Protein AF-A0AAV6A218-F1 (afdb_monomer)

Mean predicted aligned error: 3.83 Å

Secondary structure (DSSP, 8-state):
--GGGHHHHHHHHH-S-EEEEETTEEEEHHHHHHHHHHHHHHHHHTT--TT-EEEEE-SS-HHHHHHHHHHHHTT-EEEE--TTS-HHHHHHHHHHTT-SEEEE-TTTGGGTGGGBTTBSS--EEEESS---STTEEEHHHHHHTS-S--PPPP--TTSEEEEEEE--SSSS-EEEEEEHHHHHHHHHHHHHHTT-

Solvent-accessible surface area (backbone atoms only — not comparable to full-atom values): 10468 Å² total; per-residue (Å²): 94,48,65,51,52,50,60,60,52,47,40,73,72,67,50,78,46,83,67,48,79,57,97,94,42,78,36,35,50,56,56,45,47,29,47,8,19,5,36,16,50,41,42,41,74,75,63,51,45,70,66,40,26,34,33,41,36,53,73,99,52,74,63,55,59,19,45,53,46,5,34,35,20,40,25,17,18,36,29,64,40,70,68,84,59,54,45,71,57,44,48,49,50,44,61,77,59,44,22,32,34,39,41,30,31,73,93,53,38,81,44,48,58,80,44,57,84,66,39,88,49,37,74,47,42,31,19,70,80,48,56,80,52,95,83,36,36,25,38,62,68,53,29,70,77,41,55,59,70,63,85,59,45,90,57,57,36,80,40,61,37,37,34,47,64,39,62,59,98,84,58,76,68,44,73,46,82,33,25,21,38,58,54,51,51,50,52,51,56,56,53,58,64,75,76,111

Sequence (196 aa):
MSLAHLGDQNIKRYGEYEALAFEGRRWTNVDQHRAACRTAHTLQRLGVEPGDRVVVMLPNCPEVMQSYGGILRVGGVIVPVIFLLGEAEVAHILADSEAKVVITSSDMVWKVEKQMGVLPSLRDVLLVDGGGQAGLRSFAEEIARESDRFESVPRADGDLAVILYTSGTTGTPKGVALSHANLESNARSAASLSEL

Structure (mmCIF, N/CA/C/O backbone):
data_AF-A0AAV6A218-F1
#
_entry.id   AF-A0AAV6A218-F1
#
loop_
_atom_site.group_PDB
_atom_site.id
_atom_site.type_symbol
_atom_site.label_atom_id
_atom_site.label_alt_id
_atom_site.label_comp_id
_atom_site.label_asym_id
_atom_site.label_entity_id
_atom_site.label_seq_id
_atom_site.pdbx_PDB_ins_code
_atom_site.Cartn_x
_atom_site.Cartn_y
_atom_site.Cartn_z
_atom_site.occupancy
_atom_site.B_iso_or_equiv
_atom_site.auth_seq_id
_atom_site.auth_comp_id
_atom_site.auth_asym_id
_atom_site.auth_atom_id
_atom_site.pdbx_PDB_model_num
ATOM 1 N N . MET A 1 1 ? 16.815 6.595 -2.320 1.00 77.44 1 MET A N 1
ATOM 2 C CA . MET A 1 1 ? 15.916 6.850 -3.465 1.00 77.44 1 MET A CA 1
ATOM 3 C C . MET A 1 1 ? 14.500 6.417 -3.085 1.00 77.44 1 MET A C 1
ATOM 5 O O . MET A 1 1 ? 14.366 5.454 -2.338 1.00 77.44 1 MET A O 1
ATOM 9 N N . SER A 1 2 ? 13.434 7.050 -3.602 1.00 90.88 2 SER A N 1
ATOM 10 C CA . SER A 1 2 ? 12.073 6.513 -3.407 1.00 90.88 2 SER A CA 1
ATOM 11 C C . SER A 1 2 ? 11.928 5.126 -4.043 1.00 90.88 2 SER A C 1
ATOM 13 O O . SER A 1 2 ? 12.260 4.917 -5.214 1.00 90.88 2 SER A O 1
ATOM 15 N N . LEU A 1 3 ? 11.376 4.184 -3.275 1.00 94.81 3 LEU A N 1
ATOM 16 C CA . LEU A 1 3 ? 11.121 2.807 -3.715 1.00 94.81 3 LEU A CA 1
ATOM 17 C C . LEU A 1 3 ? 10.103 2.729 -4.864 1.00 94.81 3 LEU A C 1
ATOM 19 O O . LEU A 1 3 ? 10.088 1.739 -5.593 1.00 94.81 3 LEU A O 1
ATOM 23 N N . ALA A 1 4 ? 9.282 3.767 -5.058 1.00 94.38 4 ALA A N 1
ATOM 24 C CA . ALA A 1 4 ? 8.261 3.812 -6.106 1.00 94.38 4 ALA A CA 1
ATOM 25 C C . ALA A 1 4 ? 8.840 3.624 -7.522 1.00 94.38 4 ALA A C 1
ATOM 27 O O . ALA A 1 4 ? 8.164 3.100 -8.404 1.00 94.38 4 ALA A O 1
ATOM 28 N N . HIS A 1 5 ? 10.105 3.999 -7.736 1.00 93.00 5 HIS A N 1
ATOM 29 C CA . HIS A 1 5 ? 10.769 3.903 -9.039 1.00 93.00 5 HIS A CA 1
ATOM 30 C C . HIS A 1 5 ? 11.353 2.518 -9.345 1.00 93.00 5 HIS A C 1
ATOM 32 O O . HIS A 1 5 ? 11.771 2.271 -10.478 1.00 93.00 5 HIS A O 1
ATOM 38 N N . LEU A 1 6 ? 11.400 1.604 -8.367 1.00 92.94 6 LEU A N 1
ATOM 39 C CA . LEU A 1 6 ? 12.037 0.297 -8.547 1.00 92.94 6 LEU A CA 1
ATOM 40 C C . LEU A 1 6 ? 11.345 -0.542 -9.626 1.00 92.94 6 LEU A C 1
ATOM 42 O O . LEU A 1 6 ? 12.026 -1.235 -10.377 1.00 92.94 6 LEU A O 1
ATOM 46 N N . GLY A 1 7 ? 10.019 -0.440 -9.756 1.00 93.06 7 GLY A N 1
ATOM 47 C CA . GLY A 1 7 ? 9.273 -1.128 -10.814 1.00 93.06 7 GLY A CA 1
ATOM 48 C C . GLY A 1 7 ? 9.656 -0.641 -12.216 1.00 93.06 7 GLY A C 1
ATOM 49 O O . GLY A 1 7 ? 9.900 -1.449 -13.109 1.00 93.06 7 GLY A O 1
ATOM 50 N N . ASP A 1 8 ? 9.775 0.676 -12.404 1.00 95.44 8 ASP A N 1
ATOM 51 C CA . ASP A 1 8 ? 10.180 1.271 -13.686 1.00 95.44 8 ASP A CA 1
ATOM 52 C C . ASP A 1 8 ? 11.622 0.900 -14.045 1.00 95.44 8 ASP A C 1
ATOM 54 O O . ASP A 1 8 ? 11.927 0.539 -15.184 1.00 95.44 8 ASP A O 1
ATOM 58 N N . GLN A 1 9 ? 12.517 0.941 -13.055 1.00 95.00 9 GLN A N 1
ATOM 59 C CA . GLN A 1 9 ? 13.911 0.535 -13.224 1.00 95.00 9 GLN A CA 1
ATOM 60 C C . GLN A 1 9 ? 14.042 -0.955 -13.537 1.00 95.00 9 GLN A C 1
ATOM 62 O O . GLN A 1 9 ? 14.866 -1.324 -14.373 1.00 95.00 9 GLN A O 1
ATOM 67 N N . ASN A 1 10 ? 13.233 -1.802 -12.897 1.00 95.38 10 ASN A N 1
ATOM 68 C CA . ASN A 1 10 ? 13.203 -3.237 -13.154 1.00 95.38 10 ASN A CA 1
ATOM 69 C C . ASN A 1 10 ? 12.830 -3.526 -14.615 1.00 95.38 10 ASN A C 1
ATOM 71 O O . ASN A 1 10 ? 13.601 -4.194 -15.301 1.00 95.38 10 ASN A O 1
ATOM 75 N N . ILE A 1 11 ? 11.730 -2.952 -15.116 1.00 97.44 11 ILE A N 1
ATOM 76 C CA . ILE A 1 11 ? 11.298 -3.133 -16.512 1.00 97.44 11 ILE A CA 1
ATOM 77 C C . ILE A 1 11 ? 12.349 -2.590 -17.481 1.00 97.44 11 ILE A C 1
ATOM 79 O O . ILE A 1 11 ? 12.707 -3.259 -18.447 1.00 97.44 11 ILE A O 1
ATOM 83 N N . LYS A 1 12 ? 12.895 -1.396 -17.218 1.00 97.38 12 LYS A N 1
ATOM 84 C CA . LYS A 1 12 ? 13.935 -0.805 -18.071 1.00 97.38 12 LYS A CA 1
ATOM 85 C C . LYS A 1 12 ? 15.194 -1.675 -18.142 1.00 97.38 12 LYS A C 1
ATOM 87 O O . LYS A 1 12 ? 15.840 -1.718 -19.184 1.00 97.38 12 LYS A O 1
ATOM 92 N N . ARG A 1 13 ? 15.569 -2.320 -17.034 1.00 96.75 13 ARG A N 1
ATOM 93 C CA . ARG A 1 13 ? 16.799 -3.113 -16.931 1.00 96.75 13 ARG A CA 1
ATOM 94 C C . ARG A 1 13 ? 16.646 -4.527 -17.484 1.00 96.75 13 ARG A C 1
ATOM 96 O O . ARG A 1 13 ? 17.572 -5.008 -18.126 1.00 96.75 13 ARG A O 1
ATOM 103 N N . TYR A 1 14 ? 15.527 -5.186 -17.205 1.00 96.69 14 TYR A N 1
ATOM 104 C CA . TYR A 1 14 ? 15.355 -6.618 -17.464 1.00 96.69 14 TYR A CA 1
ATOM 105 C C . TYR A 1 14 ? 14.323 -6.931 -18.551 1.00 96.69 14 TYR A C 1
ATOM 107 O O . TYR A 1 14 ? 14.203 -8.083 -18.953 1.00 96.69 14 TYR A O 1
ATOM 115 N N . GLY A 1 15 ? 13.605 -5.926 -19.054 1.00 98.12 15 GLY A N 1
ATOM 116 C CA . GLY A 1 15 ? 12.491 -6.140 -19.969 1.00 98.12 15 GLY A CA 1
ATOM 117 C C . GLY A 1 15 ? 11.313 -6.830 -19.282 1.00 98.12 15 GLY A C 1
ATOM 118 O O . GLY A 1 15 ? 11.182 -6.810 -18.056 1.00 98.12 15 GLY A O 1
ATOM 119 N N . GLU A 1 16 ? 10.435 -7.415 -20.091 1.00 98.19 16 GLU A N 1
ATOM 120 C CA . GLU A 1 16 ? 9.300 -8.197 -19.609 1.00 98.19 16 GLU A CA 1
ATOM 121 C C . GLU A 1 16 ? 9.716 -9.643 -19.312 1.00 98.19 16 GLU A C 1
ATOM 123 O O . GLU A 1 16 ? 10.336 -10.300 -20.147 1.00 98.19 16 GLU A O 1
ATOM 128 N N . TYR A 1 17 ? 9.362 -10.143 -18.129 1.00 98.00 17 TYR A N 1
ATOM 129 C CA . TYR A 1 17 ? 9.588 -11.528 -17.719 1.00 98.00 17 TYR A CA 1
ATOM 130 C C . TYR A 1 17 ? 8.502 -11.997 -16.745 1.00 98.00 17 TYR A C 1
ATOM 132 O O . TYR A 1 17 ? 7.870 -11.189 -16.063 1.00 98.00 17 TYR A O 1
ATOM 140 N N . GLU A 1 18 ? 8.290 -13.310 -16.654 1.00 97.88 18 GLU A N 1
ATOM 141 C CA . GLU A 1 18 ? 7.367 -13.903 -15.680 1.00 97.88 18 GLU A CA 1
ATOM 142 C C . GLU A 1 18 ? 7.898 -13.722 -14.251 1.00 97.88 18 GLU A C 1
ATOM 144 O O . GLU A 1 18 ? 8.9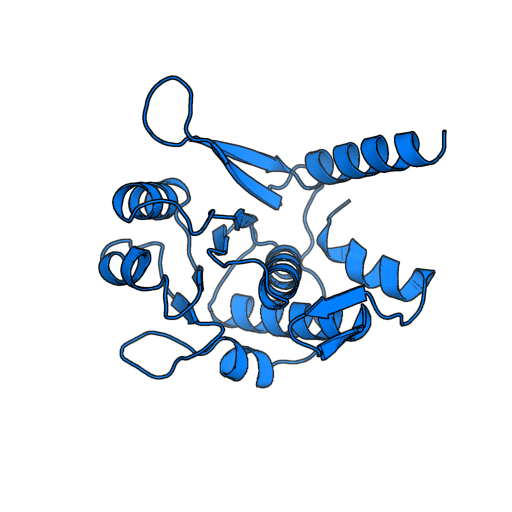62 -14.234 -13.906 1.00 97.88 18 GLU A O 1
ATOM 149 N N . ALA A 1 19 ? 7.158 -12.995 -13.414 1.00 95.25 19 ALA A N 1
ATOM 150 C CA . ALA A 1 19 ? 7.595 -12.596 -12.075 1.00 95.25 19 ALA A CA 1
ATOM 151 C C . ALA A 1 19 ? 6.826 -13.290 -10.942 1.00 95.25 19 ALA A C 1
ATOM 153 O O . ALA A 1 19 ? 7.340 -13.389 -9.829 1.00 95.25 19 ALA A O 1
ATOM 154 N N . LEU A 1 20 ? 5.600 -13.757 -11.201 1.00 96.62 20 LEU A N 1
ATOM 155 C CA . LEU A 1 20 ? 4.741 -14.372 -10.188 1.00 96.62 20 LEU A CA 1
ATOM 156 C C . LEU A 1 20 ? 3.884 -15.487 -10.798 1.00 96.62 20 LEU A C 1
ATOM 158 O O . LEU A 1 20 ? 3.281 -15.307 -11.855 1.00 96.62 20 LEU A O 1
ATOM 162 N N . ALA A 1 21 ? 3.781 -16.615 -10.095 1.00 96.88 21 ALA A N 1
ATOM 163 C CA . ALA A 1 21 ? 2.821 -17.676 -10.379 1.00 96.88 21 ALA A CA 1
ATOM 164 C C . ALA A 1 21 ? 1.863 -17.822 -9.191 1.00 96.88 21 ALA A C 1
ATOM 166 O O . ALA A 1 21 ? 2.306 -17.968 -8.053 1.00 96.88 21 ALA A O 1
ATOM 167 N N . PHE A 1 22 ? 0.560 -17.777 -9.455 1.00 96.75 22 PHE A N 1
ATOM 168 C CA . PHE A 1 22 ? -0.483 -17.876 -8.439 1.00 96.75 22 PHE A CA 1
ATOM 169 C C . PHE A 1 22 ? -1.707 -18.582 -9.024 1.00 96.75 22 PHE A C 1
ATOM 171 O O . PHE A 1 22 ? -2.168 -18.205 -10.098 1.00 96.75 22 PHE A O 1
ATOM 178 N N . GLU A 1 23 ? -2.191 -19.628 -8.347 1.00 95.12 23 GLU A N 1
ATOM 179 C CA . GLU A 1 23 ? -3.393 -20.393 -8.732 1.00 95.12 23 GLU A CA 1
ATOM 180 C C . GLU A 1 23 ? -3.458 -20.775 -10.225 1.00 95.12 23 GLU A C 1
ATOM 182 O O . GLU A 1 23 ? -4.463 -20.609 -10.908 1.00 95.12 23 GLU A O 1
ATOM 187 N N . GLY A 1 24 ? -2.342 -21.270 -10.770 1.00 95.38 24 GLY A N 1
ATOM 188 C CA . GLY A 1 24 ? -2.253 -21.696 -12.173 1.00 95.38 24 GLY A CA 1
ATOM 189 C C . GLY A 1 24 ? -2.132 -20.556 -13.192 1.00 95.38 24 GLY A C 1
ATOM 190 O O . GLY A 1 24 ? -1.892 -20.824 -14.369 1.00 95.38 24 GLY A O 1
ATOM 191 N N . ARG A 1 25 ? -2.214 -19.292 -12.761 1.00 96.50 25 ARG A N 1
ATOM 192 C CA . ARG A 1 25 ? -1.957 -18.113 -13.591 1.00 96.50 25 ARG A CA 1
ATOM 193 C C . ARG A 1 25 ? -0.534 -17.602 -13.387 1.00 96.50 25 ARG A C 1
ATOM 195 O O . ARG A 1 25 ? -0.020 -17.557 -12.269 1.00 96.50 25 ARG A O 1
ATOM 202 N N . ARG A 1 26 ? 0.094 -17.171 -14.480 1.00 97.25 26 ARG A N 1
ATOM 203 C CA . ARG A 1 26 ? 1.382 -16.471 -14.469 1.00 97.25 26 ARG A CA 1
ATOM 204 C C . ARG A 1 26 ? 1.176 -14.989 -14.748 1.00 97.25 26 ARG A C 1
ATOM 206 O O . ARG A 1 26 ? 0.281 -14.621 -15.506 1.00 97.25 26 ARG A O 1
ATOM 213 N N . TRP A 1 27 ? 1.995 -14.168 -14.109 1.00 97.81 27 TRP A N 1
ATOM 214 C CA . TRP A 1 27 ? 1.995 -12.717 -14.238 1.00 97.81 27 TRP A CA 1
ATOM 215 C C . TRP A 1 27 ? 3.397 -12.249 -14.586 1.00 97.81 27 TRP A C 1
ATOM 217 O O . TRP A 1 27 ? 4.373 -12.687 -13.961 1.00 97.81 27 TRP A O 1
ATOM 227 N N . THR A 1 28 ? 3.501 -11.328 -15.537 1.00 98.44 28 THR A N 1
ATOM 228 C CA . THR A 1 28 ? 4.777 -10.679 -15.825 1.00 98.44 28 THR A CA 1
ATOM 229 C C . THR A 1 28 ? 5.055 -9.549 -14.834 1.00 98.44 28 THR A C 1
ATOM 231 O O . THR A 1 28 ? 4.160 -9.045 -14.148 1.00 98.44 28 THR A O 1
ATOM 234 N N . ASN A 1 29 ? 6.315 -9.127 -14.736 1.00 97.94 29 ASN A N 1
ATOM 235 C CA . ASN A 1 29 ? 6.675 -7.899 -14.024 1.00 97.94 29 ASN A CA 1
ATOM 236 C C . ASN A 1 29 ? 5.941 -6.669 -14.599 1.00 97.94 29 ASN A C 1
ATOM 238 O O . ASN A 1 29 ? 5.575 -5.767 -13.843 1.00 97.94 29 ASN A O 1
ATOM 242 N N . VAL A 1 30 ? 5.677 -6.650 -15.911 1.00 98.38 30 VAL A N 1
ATOM 243 C CA . VAL A 1 30 ? 4.903 -5.598 -16.585 1.00 98.38 30 VAL A CA 1
ATOM 244 C C . VAL A 1 30 ? 3.429 -5.648 -16.181 1.00 98.38 30 VAL A C 1
ATOM 246 O O . VAL A 1 30 ? 2.854 -4.596 -15.907 1.00 98.38 30 VAL A O 1
ATOM 249 N N . ASP A 1 31 ? 2.821 -6.832 -16.069 1.00 98.00 31 ASP A N 1
ATOM 250 C CA . ASP A 1 31 ? 1.436 -6.960 -15.592 1.00 98.00 31 ASP A CA 1
ATOM 251 C C . ASP A 1 31 ? 1.275 -6.403 -14.171 1.00 98.00 31 ASP A C 1
ATOM 253 O O . ASP A 1 31 ? 0.368 -5.612 -13.902 1.00 98.00 31 ASP A O 1
ATOM 257 N N . GLN A 1 32 ? 2.191 -6.774 -13.270 1.00 97.94 32 GLN A N 1
ATOM 258 C CA . GLN A 1 32 ? 2.203 -6.295 -11.884 1.00 97.94 32 GLN A CA 1
ATOM 259 C C . GLN A 1 32 ? 2.412 -4.779 -11.809 1.00 97.94 32 GLN A C 1
ATOM 261 O O . GLN A 1 32 ? 1.743 -4.092 -11.037 1.00 97.94 32 GLN A O 1
ATOM 266 N N . HIS A 1 33 ? 3.303 -4.237 -12.643 1.00 98.25 33 HIS A N 1
ATOM 267 C CA . HIS A 1 33 ? 3.554 -2.799 -12.727 1.00 98.25 33 HIS A CA 1
ATOM 268 C C . HIS A 1 33 ? 2.331 -2.022 -13.221 1.00 98.25 33 HIS A C 1
ATOM 270 O O . HIS A 1 33 ? 1.950 -1.032 -12.596 1.00 98.25 33 HIS A O 1
ATOM 276 N N . ARG A 1 34 ? 1.679 -2.489 -14.291 1.00 98.44 34 ARG A N 1
ATOM 277 C CA . ARG A 1 34 ? 0.457 -1.873 -14.827 1.00 98.44 34 ARG A CA 1
ATOM 278 C C . ARG A 1 34 ? -0.661 -1.872 -13.794 1.00 98.44 34 ARG A C 1
ATOM 280 O O . ARG A 1 34 ? -1.318 -0.849 -13.612 1.00 98.44 34 ARG A O 1
ATOM 287 N N . ALA A 1 35 ? -0.860 -2.993 -13.102 1.00 98.31 35 ALA A N 1
ATOM 288 C CA . ALA A 1 35 ? -1.831 -3.082 -12.019 1.00 98.31 35 ALA A CA 1
ATOM 289 C C . ALA A 1 35 ? -1.487 -2.109 -10.880 1.00 98.31 35 ALA A C 1
ATOM 291 O O . ALA A 1 35 ? -2.353 -1.355 -10.455 1.00 98.31 35 ALA A O 1
ATOM 292 N N . ALA A 1 36 ? -0.219 -2.021 -10.465 1.00 98.56 36 ALA A N 1
ATOM 293 C CA . ALA A 1 36 ? 0.220 -1.048 -9.465 1.00 98.56 36 ALA A CA 1
ATOM 294 C C . ALA A 1 36 ? -0.034 0.414 -9.887 1.00 98.56 36 ALA A C 1
ATOM 296 O O . ALA A 1 36 ? -0.441 1.225 -9.060 1.00 98.56 36 ALA A O 1
ATOM 297 N N . CYS A 1 37 ? 0.159 0.767 -11.162 1.00 98.69 37 CYS A N 1
ATOM 298 C CA . CYS A 1 37 ? -0.174 2.101 -11.674 1.00 98.69 37 CYS A CA 1
ATOM 299 C C . CYS A 1 37 ? -1.679 2.397 -11.597 1.00 98.69 37 CYS A C 1
ATOM 301 O O . CYS A 1 37 ? -2.067 3.486 -11.174 1.00 98.69 37 CYS A O 1
ATOM 303 N N . ARG A 1 38 ? -2.529 1.421 -11.941 1.00 98.81 38 ARG A N 1
ATOM 304 C CA . ARG A 1 38 ? -3.989 1.550 -11.802 1.00 98.81 38 ARG A CA 1
ATOM 305 C C . ARG A 1 38 ? -4.407 1.690 -10.338 1.00 98.81 38 ARG A C 1
ATOM 307 O O . ARG A 1 38 ? -5.252 2.523 -10.010 1.00 98.81 38 ARG A O 1
ATOM 314 N N . THR A 1 39 ? -3.769 0.932 -9.449 1.00 98.81 39 THR A N 1
ATOM 315 C CA . THR A 1 39 ? -3.969 1.051 -8.003 1.00 98.81 39 THR A CA 1
ATOM 316 C C . THR A 1 39 ? -3.573 2.435 -7.492 1.00 98.81 39 THR A C 1
ATOM 318 O O . THR A 1 39 ? -4.307 3.012 -6.699 1.00 98.81 39 THR A O 1
ATOM 321 N N . ALA A 1 40 ? -2.464 3.011 -7.968 1.00 98.75 40 ALA A N 1
ATOM 322 C CA . ALA A 1 40 ? -2.037 4.357 -7.575 1.00 98.75 40 ALA A CA 1
ATOM 323 C C . ALA A 1 40 ? -3.077 5.432 -7.942 1.00 98.75 40 ALA A C 1
ATOM 325 O O . ALA A 1 40 ? -3.447 6.232 -7.084 1.00 98.75 40 ALA A O 1
ATOM 326 N N . HIS A 1 41 ? -3.602 5.408 -9.174 1.00 98.69 41 HIS A N 1
ATOM 327 C CA . HIS A 1 41 ? -4.701 6.294 -9.598 1.00 98.69 41 HIS A CA 1
ATOM 328 C C . HIS A 1 41 ? -5.953 6.102 -8.743 1.00 98.69 41 HIS A C 1
ATOM 330 O O . HIS A 1 41 ? -6.547 7.077 -8.290 1.00 98.69 41 HIS A O 1
ATOM 336 N N . THR A 1 42 ? -6.317 4.847 -8.465 1.00 98.69 42 THR A N 1
ATOM 337 C CA . THR A 1 42 ? -7.470 4.525 -7.613 1.00 98.69 42 THR A CA 1
ATOM 338 C C . THR A 1 42 ? -7.303 5.143 -6.228 1.00 98.69 42 THR A C 1
ATOM 340 O O . THR A 1 42 ? -8.184 5.863 -5.766 1.00 98.69 42 THR A O 1
ATOM 343 N N . LEU A 1 43 ? -6.158 4.923 -5.576 1.00 98.75 43 LEU A N 1
ATOM 344 C CA . LEU A 1 43 ? -5.872 5.480 -4.253 1.00 98.75 43 LEU A CA 1
ATOM 345 C C . LEU A 1 43 ? -5.868 7.014 -4.277 1.00 98.75 43 LEU A C 1
ATOM 347 O O . LEU A 1 43 ? -6.465 7.632 -3.397 1.00 98.75 43 LEU A O 1
ATOM 351 N N . GLN A 1 44 ? -5.274 7.631 -5.302 1.00 98.56 44 GLN A N 1
ATOM 352 C CA . GLN A 1 44 ? -5.290 9.085 -5.473 1.00 98.56 44 GLN A CA 1
ATOM 353 C C . GLN A 1 44 ? -6.721 9.628 -5.606 1.00 98.56 44 GLN A C 1
ATOM 355 O O . GLN A 1 44 ? -7.066 10.619 -4.966 1.00 98.56 44 GLN A O 1
ATOM 360 N N . ARG A 1 45 ? -7.586 8.966 -6.384 1.00 98.00 45 ARG A N 1
ATOM 361 C CA . ARG A 1 45 ? -9.001 9.341 -6.532 1.00 98.00 45 ARG A CA 1
ATOM 362 C C . ARG A 1 45 ? -9.801 9.158 -5.242 1.00 98.00 45 ARG A C 1
ATOM 364 O O . ARG A 1 45 ? -10.683 9.965 -4.964 1.00 98.00 45 ARG A O 1
ATOM 371 N N . LEU A 1 46 ? -9.487 8.136 -4.446 1.00 97.50 46 LEU A N 1
ATOM 372 C CA . LEU A 1 46 ? -10.028 7.963 -3.088 1.00 97.50 46 LEU A CA 1
ATOM 373 C C . LEU A 1 46 ? -9.441 8.981 -2.087 1.00 97.50 46 LEU A C 1
ATOM 375 O O . LEU A 1 46 ? -9.788 9.000 -0.907 1.00 97.50 46 LEU A O 1
ATOM 379 N N . GLY A 1 47 ? -8.577 9.877 -2.566 1.00 98.00 47 GLY A N 1
ATOM 380 C CA . GLY A 1 47 ? -8.048 11.001 -1.819 1.00 98.00 47 GLY A CA 1
ATOM 381 C C . GLY A 1 47 ? -6.858 10.645 -0.945 1.00 98.00 47 GLY A C 1
ATOM 382 O O . GLY A 1 47 ? -6.594 11.398 -0.017 1.00 98.00 47 GLY A O 1
ATOM 383 N N . VAL A 1 48 ? -6.171 9.522 -1.182 1.00 98.62 48 VAL A N 1
ATOM 384 C CA . VAL A 1 48 ? -4.892 9.214 -0.525 1.00 98.62 48 VAL A CA 1
ATOM 385 C C . VAL A 1 48 ? -3.853 10.245 -0.958 1.00 98.62 48 VAL A C 1
ATOM 387 O O . VAL A 1 48 ? -3.594 10.420 -2.149 1.00 98.62 48 VAL A O 1
ATOM 390 N N . GLU A 1 49 ? -3.261 10.914 0.022 1.00 98.00 49 GLU A N 1
ATOM 391 C CA . GLU A 1 49 ? -2.222 11.922 -0.157 1.00 98.00 49 GLU A CA 1
ATOM 392 C C . GLU A 1 49 ? -0.861 11.382 0.313 1.00 98.00 49 GLU A C 1
ATOM 394 O O . GLU A 1 49 ? -0.795 10.399 1.064 1.00 98.00 49 GLU A O 1
ATOM 399 N N . PRO A 1 50 ? 0.260 11.999 -0.103 1.00 98.38 50 PRO A N 1
ATOM 400 C CA . PRO A 1 50 ? 1.576 11.575 0.345 1.00 98.38 50 PRO A CA 1
ATOM 401 C C . PRO A 1 50 ? 1.689 11.550 1.874 1.00 98.38 50 PRO A C 1
ATOM 403 O O . PRO A 1 50 ? 1.557 12.571 2.540 1.00 98.38 50 PRO A O 1
ATOM 406 N N . GLY A 1 51 ? 2.005 10.379 2.429 1.00 97.88 51 GLY A N 1
ATOM 407 C CA . GLY A 1 51 ? 2.168 10.163 3.868 1.00 97.88 51 GLY A CA 1
ATOM 408 C C . GLY A 1 51 ? 0.953 9.529 4.537 1.00 97.88 51 GLY A C 1
ATOM 409 O O . GLY A 1 51 ? 1.079 9.058 5.669 1.00 97.88 51 GLY A O 1
ATOM 410 N N . ASP A 1 52 ? -0.185 9.446 3.849 1.00 98.69 52 ASP A N 1
ATOM 411 C CA . ASP A 1 52 ? -1.346 8.700 4.327 1.00 98.69 52 ASP A CA 1
ATOM 412 C C . ASP A 1 52 ? -1.056 7.201 4.385 1.00 98.69 52 ASP A C 1
ATOM 414 O O . ASP A 1 52 ? -0.320 6.652 3.561 1.00 98.69 52 ASP A O 1
ATOM 418 N N . ARG A 1 53 ? -1.651 6.526 5.370 1.00 98.75 53 ARG A N 1
ATOM 419 C CA . ARG A 1 53 ? -1.458 5.094 5.593 1.00 98.75 53 ARG A CA 1
ATOM 420 C C . ARG A 1 53 ? -2.534 4.300 4.874 1.00 98.75 53 ARG A C 1
ATOM 422 O O . ARG A 1 53 ? -3.725 4.582 5.013 1.00 98.75 53 ARG A O 1
ATOM 429 N N . VAL A 1 54 ? -2.106 3.275 4.149 1.00 98.88 54 VAL A N 1
ATOM 430 C CA . VAL A 1 54 ? -2.994 2.295 3.527 1.00 98.88 54 VAL A CA 1
ATOM 431 C C . VAL A 1 54 ? -2.675 0.932 4.114 1.00 98.88 54 VAL A C 1
ATOM 433 O O . VAL A 1 54 ? -1.553 0.433 3.990 1.00 98.88 54 VAL A O 1
ATOM 436 N N . VAL A 1 55 ? -3.668 0.337 4.770 1.00 98.75 55 VAL A N 1
ATOM 437 C CA . VAL A 1 55 ? -3.544 -1.008 5.324 1.00 98.75 55 VAL A CA 1
ATOM 438 C C . VAL A 1 55 ? -3.768 -2.031 4.225 1.00 98.75 55 VAL A C 1
ATOM 440 O O . VAL A 1 55 ? -4.731 -1.941 3.468 1.00 98.75 55 VAL A O 1
ATOM 443 N N . VAL A 1 56 ? -2.897 -3.033 4.168 1.00 98.75 56 VAL A N 1
ATOM 444 C CA . VAL A 1 56 ? -3.071 -4.209 3.312 1.00 98.75 56 VAL A CA 1
ATOM 445 C C . VAL A 1 56 ? -3.145 -5.424 4.223 1.00 98.75 56 VAL A C 1
ATOM 447 O O . VAL A 1 56 ? -2.155 -5.790 4.857 1.00 98.75 56 VAL A O 1
ATOM 450 N N . MET A 1 57 ? -4.330 -6.025 4.311 1.00 97.81 57 MET A N 1
ATOM 451 C CA . MET A 1 57 ? -4.603 -7.200 5.136 1.00 97.81 57 MET A CA 1
ATOM 452 C C . MET A 1 57 ? -5.132 -8.320 4.246 1.00 97.81 57 MET A C 1
ATOM 454 O O . MET A 1 57 ? -6.340 -8.476 4.063 1.00 97.81 57 MET A O 1
ATOM 458 N N . LEU A 1 58 ? -4.204 -9.077 3.669 1.00 96.81 58 LEU A N 1
ATOM 459 C CA . LEU A 1 58 ? -4.474 -10.115 2.681 1.00 96.81 58 LEU A CA 1
ATOM 460 C C . LEU A 1 58 ? -3.613 -11.357 2.955 1.00 96.81 58 LEU A C 1
ATOM 462 O O . LEU A 1 58 ? -2.508 -11.227 3.495 1.00 96.81 58 LEU A O 1
ATOM 466 N N . PRO A 1 59 ? -4.075 -12.559 2.569 1.00 93.19 59 PRO A N 1
ATOM 467 C CA . PRO A 1 59 ? -3.177 -13.687 2.352 1.00 93.19 59 PRO A CA 1
ATOM 468 C C . PRO A 1 59 ? -2.237 -13.413 1.164 1.00 93.19 59 PRO A C 1
ATOM 470 O O . PRO A 1 59 ? -2.366 -12.416 0.456 1.00 93.19 59 PRO A O 1
ATOM 473 N N . ASN A 1 60 ? -1.277 -14.310 0.929 1.00 93.81 60 ASN A N 1
ATOM 474 C CA . ASN A 1 60 ? -0.382 -14.192 -0.222 1.00 93.81 60 ASN A CA 1
ATOM 475 C C . ASN A 1 60 ? -1.177 -14.336 -1.527 1.00 93.81 60 ASN A C 1
ATOM 477 O O . ASN A 1 60 ? -1.568 -15.443 -1.883 1.00 93.81 60 ASN A O 1
ATOM 481 N N . CYS A 1 61 ? -1.367 -13.229 -2.240 1.00 95.81 61 CYS A N 1
ATOM 482 C CA . CYS A 1 61 ? -2.003 -13.164 -3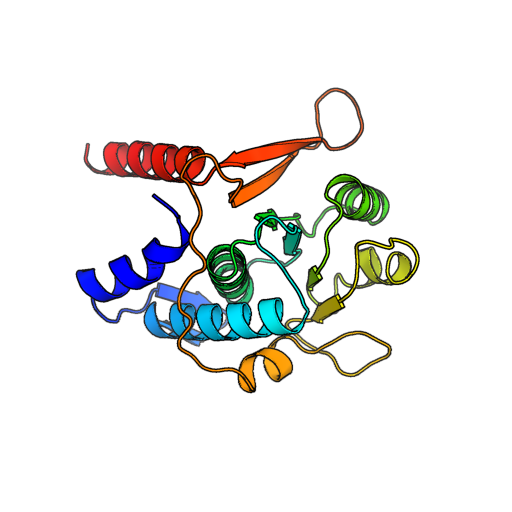.552 1.00 95.81 61 CYS A CA 1
ATOM 483 C C . CYS A 1 61 ? -1.347 -12.059 -4.412 1.00 95.81 61 CYS A C 1
ATOM 485 O O . CYS A 1 61 ? -0.587 -11.236 -3.882 1.00 95.81 61 CYS A O 1
ATOM 487 N N . PRO A 1 62 ? -1.592 -12.019 -5.736 1.00 97.56 62 PRO A N 1
ATOM 488 C CA . PRO A 1 62 ? -1.017 -11.009 -6.628 1.00 97.56 62 PRO A CA 1
ATOM 489 C C . PRO A 1 62 ? -1.303 -9.569 -6.187 1.00 97.56 62 PRO A C 1
ATOM 491 O O . PRO A 1 62 ? -0.421 -8.711 -6.254 1.00 97.56 62 PRO A O 1
ATOM 494 N N . GLU A 1 63 ? -2.507 -9.313 -5.682 1.00 97.88 63 GLU A N 1
ATOM 495 C CA . GLU A 1 63 ? -3.000 -7.995 -5.289 1.00 97.88 63 GLU A CA 1
ATOM 496 C C . GLU A 1 63 ? -2.178 -7.376 -4.153 1.00 97.88 63 GLU A C 1
ATOM 498 O O . GLU A 1 63 ? -2.132 -6.152 -4.047 1.00 97.88 63 GLU A O 1
ATOM 503 N N . VAL A 1 64 ? -1.454 -8.170 -3.352 1.00 97.81 64 VAL A N 1
ATOM 504 C CA . VAL A 1 64 ? -0.516 -7.653 -2.338 1.00 97.81 64 VAL A CA 1
ATOM 505 C C . VAL A 1 64 ? 0.561 -6.786 -2.991 1.00 97.81 64 VAL A C 1
ATOM 507 O O . VAL A 1 64 ? 0.771 -5.638 -2.595 1.00 97.81 64 VAL A O 1
ATOM 510 N N . MET A 1 65 ? 1.220 -7.301 -4.033 1.00 97.12 65 MET A N 1
ATOM 511 C CA . MET A 1 65 ? 2.302 -6.576 -4.708 1.00 97.12 65 MET A CA 1
ATOM 512 C C . MET A 1 65 ? 1.771 -5.407 -5.540 1.00 97.12 65 MET A C 1
ATOM 514 O O . MET A 1 65 ? 2.400 -4.347 -5.585 1.00 97.12 65 MET A O 1
ATOM 518 N N . GLN A 1 66 ? 0.589 -5.565 -6.138 1.00 98.25 66 GLN A N 1
ATOM 519 C CA . GLN A 1 66 ? -0.101 -4.490 -6.858 1.00 98.25 66 GLN A CA 1
ATOM 520 C C . GLN A 1 66 ? -0.477 -3.345 -5.909 1.00 98.25 66 GLN A C 1
ATOM 522 O O . GLN A 1 66 ? -0.303 -2.173 -6.247 1.00 98.25 66 GLN A O 1
ATOM 527 N N . SER A 1 67 ? -0.935 -3.683 -4.702 1.00 98.69 67 SER A N 1
ATOM 528 C CA . SER A 1 67 ? -1.261 -2.733 -3.639 1.00 98.69 67 SER A CA 1
ATOM 529 C C . SER A 1 67 ? -0.026 -1.981 -3.173 1.00 98.69 67 SER A C 1
ATOM 531 O O . SER A 1 67 ? -0.013 -0.755 -3.218 1.00 98.69 67 SER A O 1
ATOM 533 N N . TYR A 1 68 ? 1.048 -2.682 -2.802 1.00 98.56 68 TYR A N 1
ATOM 534 C CA . TYR A 1 68 ? 2.287 -2.039 -2.351 1.00 98.56 68 TYR A CA 1
ATOM 535 C C . TYR A 1 68 ? 2.878 -1.110 -3.408 1.00 98.56 68 TYR A C 1
ATOM 537 O O . TYR A 1 68 ? 3.239 0.025 -3.095 1.00 98.56 68 TYR A O 1
ATOM 545 N N . GLY A 1 69 ? 2.928 -1.559 -4.665 1.00 98.25 69 GLY A N 1
ATOM 546 C CA . GLY A 1 69 ? 3.381 -0.721 -5.769 1.00 98.25 69 GLY A CA 1
ATOM 547 C C . GLY A 1 69 ? 2.524 0.538 -5.918 1.00 98.25 69 GLY A C 1
ATOM 548 O O . GLY A 1 69 ? 3.070 1.633 -6.020 1.00 98.25 69 GLY A O 1
ATOM 549 N N . GLY A 1 70 ? 1.196 0.404 -5.874 1.00 98.69 70 GLY A N 1
ATOM 550 C CA . GLY A 1 70 ? 0.280 1.541 -5.974 1.00 98.69 70 GLY A CA 1
ATOM 551 C C . GLY A 1 70 ? 0.404 2.534 -4.817 1.00 98.69 70 GLY A C 1
ATOM 552 O O . GLY A 1 70 ? 0.475 3.741 -5.048 1.00 98.69 70 GLY A O 1
ATOM 553 N N . ILE A 1 71 ? 0.503 2.028 -3.585 1.00 98.88 71 ILE A N 1
ATOM 554 C CA . ILE A 1 71 ? 0.649 2.838 -2.368 1.00 98.88 71 ILE A CA 1
ATOM 555 C C . ILE A 1 71 ? 1.937 3.662 -2.429 1.00 98.88 71 ILE A C 1
ATOM 557 O O . ILE A 1 71 ? 1.895 4.877 -2.257 1.00 98.88 71 ILE A O 1
ATOM 561 N N . LEU A 1 72 ? 3.077 3.041 -2.748 1.00 98.56 72 LEU A N 1
ATOM 562 C CA . LEU A 1 72 ? 4.349 3.766 -2.838 1.00 98.56 72 LEU A CA 1
ATOM 563 C C . LEU A 1 72 ? 4.331 4.806 -3.964 1.00 98.56 72 LEU A C 1
ATOM 565 O O . LEU A 1 72 ? 4.902 5.884 -3.811 1.00 98.56 72 LEU A O 1
ATOM 569 N N . ARG A 1 73 ? 3.662 4.513 -5.087 1.00 98.38 73 ARG A N 1
ATOM 570 C CA . ARG A 1 73 ? 3.549 5.431 -6.231 1.00 98.38 73 ARG A CA 1
ATOM 571 C C . ARG A 1 73 ? 2.752 6.689 -5.924 1.00 98.38 73 ARG A C 1
ATOM 573 O O . ARG A 1 73 ? 3.174 7.760 -6.348 1.00 98.38 73 ARG A O 1
ATOM 580 N N . VAL A 1 74 ? 1.657 6.584 -5.173 1.00 98.31 74 VAL A N 1
ATOM 581 C CA . VAL A 1 74 ? 0.908 7.763 -4.699 1.00 98.31 74 VAL A CA 1
ATOM 582 C C . VAL A 1 74 ? 1.621 8.471 -3.531 1.00 98.31 74 VAL A C 1
ATOM 584 O O . VAL A 1 74 ? 1.169 9.500 -3.038 1.00 98.31 74 VAL A O 1
ATOM 587 N N . GLY A 1 75 ? 2.772 7.947 -3.094 1.00 98.31 75 GLY A N 1
ATOM 588 C CA . GLY A 1 75 ? 3.520 8.453 -1.951 1.00 98.31 75 GLY A CA 1
ATOM 589 C C . GLY A 1 75 ? 2.887 8.080 -0.612 1.00 98.31 75 GLY A C 1
ATOM 590 O O . GLY A 1 75 ? 3.221 8.695 0.393 1.00 98.31 75 GLY A O 1
ATOM 591 N N . GLY A 1 76 ? 1.965 7.122 -0.574 1.00 98.56 76 GLY A N 1
ATOM 592 C CA . GLY A 1 76 ? 1.394 6.602 0.662 1.00 98.56 76 GLY A CA 1
ATOM 593 C C . GLY A 1 76 ? 2.371 5.707 1.428 1.00 98.56 76 GLY A C 1
ATOM 594 O O . GLY A 1 76 ? 3.423 5.305 0.929 1.00 98.56 76 GLY A O 1
ATOM 595 N N . VAL A 1 77 ? 1.985 5.373 2.654 1.00 98.88 77 VAL A N 1
ATOM 596 C CA . VAL A 1 77 ? 2.724 4.502 3.567 1.00 98.88 77 VAL A CA 1
ATOM 597 C C . VAL A 1 77 ? 1.995 3.169 3.665 1.00 98.88 77 VAL A C 1
ATOM 599 O O . VAL A 1 77 ? 0.813 3.114 4.011 1.00 98.88 77 VAL A O 1
ATOM 602 N N . ILE A 1 78 ? 2.698 2.081 3.371 1.00 98.88 78 ILE A N 1
ATOM 603 C CA . ILE A 1 78 ? 2.141 0.733 3.463 1.00 98.88 78 ILE A CA 1
ATOM 604 C C . ILE A 1 78 ? 2.068 0.326 4.936 1.00 98.88 78 ILE A C 1
ATOM 606 O O . ILE A 1 78 ? 3.066 0.378 5.653 1.00 98.88 78 ILE A O 1
ATOM 610 N N . VAL A 1 79 ? 0.914 -0.165 5.375 1.00 98.75 79 VAL A N 1
ATOM 611 C CA . VAL A 1 79 ? 0.760 -0.807 6.684 1.00 98.75 79 VAL A CA 1
ATOM 612 C C . VAL A 1 79 ? 0.344 -2.260 6.455 1.00 98.75 79 VAL A C 1
ATOM 614 O O . VAL A 1 79 ? -0.847 -2.555 6.335 1.00 98.75 79 VAL A O 1
ATOM 617 N N . PRO A 1 80 ? 1.299 -3.190 6.305 1.00 98.06 80 PRO A N 1
ATOM 618 C CA . PRO A 1 80 ? 0.960 -4.581 6.087 1.00 98.06 80 PRO A CA 1
ATOM 619 C C . PRO A 1 80 ? 0.501 -5.199 7.407 1.00 98.06 80 PRO A C 1
ATOM 621 O O . PRO A 1 80 ? 1.172 -5.089 8.436 1.00 98.06 80 PRO A O 1
ATOM 624 N N . VAL A 1 81 ? -0.649 -5.860 7.371 1.00 96.50 81 VAL A N 1
ATOM 625 C CA . VAL A 1 81 ? -1.245 -6.501 8.541 1.00 96.50 81 VAL A CA 1
ATOM 626 C C . VAL A 1 81 ? -1.430 -7.976 8.237 1.00 96.50 81 VAL A C 1
ATOM 628 O O . VAL A 1 81 ? -2.094 -8.349 7.270 1.00 96.50 81 VAL A O 1
ATOM 631 N N . ILE A 1 82 ? -0.835 -8.835 9.066 1.00 91.81 82 ILE A N 1
ATOM 632 C CA . ILE A 1 82 ? -1.017 -10.276 8.919 1.00 91.81 82 ILE A CA 1
ATOM 633 C C . ILE A 1 82 ? -2.481 -10.633 9.185 1.00 91.81 82 ILE A C 1
ATOM 635 O O . ILE A 1 82 ? -3.040 -10.318 10.234 1.00 91.81 82 ILE A O 1
ATOM 639 N N . PHE A 1 83 ? -3.098 -11.336 8.238 1.00 87.50 83 PHE A N 1
ATOM 640 C CA . PHE A 1 83 ? -4.516 -11.696 8.297 1.00 87.50 83 PHE A CA 1
ATOM 641 C C . PHE A 1 83 ? -4.874 -12.624 9.474 1.00 87.50 83 PHE A C 1
ATOM 643 O O . PHE A 1 83 ? -6.053 -12.838 9.738 1.00 87.50 83 PHE A O 1
ATOM 650 N N . LEU A 1 84 ? -3.888 -13.173 10.192 1.00 89.69 84 LEU A N 1
ATOM 651 C CA . LEU A 1 84 ? -4.082 -14.024 11.370 1.00 89.69 84 LEU A CA 1
ATOM 652 C C . LEU A 1 84 ? -4.411 -13.247 12.655 1.00 89.69 84 LEU A C 1
ATOM 654 O O . LEU A 1 84 ? -4.866 -13.870 13.611 1.00 89.69 84 LEU A O 1
ATOM 658 N N . LEU A 1 85 ? -4.218 -11.923 12.691 1.00 91.50 85 LEU A N 1
ATOM 659 C CA . LEU A 1 85 ? -4.581 -11.118 13.864 1.00 91.50 85 LEU A CA 1
ATOM 660 C C . LEU A 1 85 ? -6.094 -11.117 14.102 1.00 91.50 85 LEU A C 1
ATOM 662 O O . LEU A 1 85 ? -6.887 -11.199 13.160 1.00 91.50 85 LEU A O 1
ATOM 666 N N . GLY A 1 86 ? -6.497 -11.024 15.365 1.00 93.00 86 GLY A N 1
ATOM 667 C CA . GLY A 1 86 ? -7.889 -10.874 15.764 1.00 93.00 86 GLY A CA 1
ATOM 668 C C . GLY A 1 86 ? -8.424 -9.463 15.515 1.00 93.00 86 GLY A C 1
ATOM 669 O O . GLY A 1 86 ? -7.679 -8.511 15.293 1.00 93.00 86 GLY A O 1
ATOM 670 N N . GLU A 1 87 ? -9.747 -9.319 15.594 1.00 94.44 87 GLU A N 1
ATOM 671 C CA . GLU A 1 87 ? -10.451 -8.045 15.374 1.00 94.44 87 GLU A CA 1
ATOM 672 C C . GLU A 1 87 ? -9.923 -6.911 16.269 1.00 94.44 87 GLU A C 1
ATOM 674 O O . GLU A 1 87 ? -9.711 -5.802 15.791 1.00 94.44 87 GLU A O 1
ATOM 679 N N . ALA A 1 88 ? -9.658 -7.184 17.551 1.00 93.19 88 ALA A N 1
ATOM 680 C CA . ALA A 1 88 ? -9.192 -6.164 18.493 1.00 93.19 88 ALA A CA 1
ATOM 681 C C . ALA A 1 88 ? -7.803 -5.608 18.131 1.00 93.19 88 ALA A C 1
ATOM 683 O O . ALA A 1 88 ? -7.560 -4.408 18.246 1.00 93.19 88 ALA A O 1
ATOM 684 N N . GLU A 1 89 ? -6.897 -6.470 17.668 1.00 94.06 89 GLU A N 1
ATOM 685 C CA . GLU A 1 89 ? -5.548 -6.071 17.256 1.00 94.06 89 GLU A CA 1
ATOM 686 C C . GLU A 1 89 ? -5.596 -5.281 15.946 1.00 94.06 89 GLU A C 1
ATOM 688 O O . GLU A 1 89 ? -4.918 -4.264 15.818 1.00 94.06 89 GLU A O 1
ATOM 693 N N . VAL A 1 90 ? -6.442 -5.703 15.001 1.00 95.75 90 VAL A N 1
ATOM 694 C CA . VAL A 1 90 ? -6.674 -4.975 13.745 1.00 95.75 90 VAL A CA 1
ATOM 695 C C . VAL A 1 90 ? -7.281 -3.600 14.021 1.00 95.75 90 VAL A C 1
ATOM 697 O O . VAL A 1 90 ? -6.788 -2.611 13.488 1.00 95.75 90 VAL A O 1
ATOM 700 N N . ALA A 1 91 ? -8.287 -3.504 14.894 1.00 95.88 91 ALA A N 1
ATOM 701 C CA . ALA A 1 91 ? -8.892 -2.229 15.278 1.00 95.88 91 ALA A CA 1
ATOM 702 C C . ALA A 1 91 ? -7.868 -1.274 15.911 1.00 95.88 91 ALA A C 1
ATOM 704 O O . ALA A 1 91 ? -7.832 -0.096 15.555 1.00 95.88 91 ALA A O 1
ATOM 705 N N . HIS A 1 92 ? -6.993 -1.786 16.788 1.00 95.44 92 HIS A N 1
ATOM 706 C CA . HIS A 1 92 ? -5.882 -1.005 17.338 1.00 95.44 92 HIS A CA 1
ATOM 707 C C . HIS A 1 92 ? -4.948 -0.499 16.236 1.00 95.44 92 HIS A C 1
ATOM 709 O O . HIS A 1 92 ? -4.655 0.690 16.195 1.00 95.44 92 HIS A O 1
ATOM 715 N N . ILE A 1 93 ? -4.517 -1.367 15.316 1.00 97.06 93 ILE A N 1
ATOM 716 C CA . ILE A 1 93 ? -3.621 -0.983 14.215 1.00 97.06 93 ILE A CA 1
ATOM 717 C C . ILE A 1 93 ? -4.268 0.076 13.316 1.00 97.06 93 ILE A C 1
ATOM 719 O O . ILE A 1 93 ? -3.609 1.043 12.941 1.00 97.06 93 ILE A O 1
ATOM 723 N N . LEU A 1 94 ? -5.550 -0.075 12.975 1.00 97.75 94 LEU A N 1
ATOM 724 C CA . LEU A 1 94 ? -6.281 0.894 12.154 1.00 97.75 94 LEU A CA 1
ATOM 725 C C . LEU A 1 94 ? -6.346 2.270 12.825 1.00 97.75 94 LEU A C 1
ATOM 727 O O . LEU A 1 94 ? -6.142 3.280 12.151 1.00 97.75 94 LEU A O 1
ATOM 731 N N . ALA A 1 95 ? -6.600 2.300 14.135 1.00 97.44 95 ALA A N 1
ATOM 732 C CA . ALA A 1 95 ? -6.662 3.531 14.912 1.00 97.44 95 ALA A CA 1
ATOM 733 C C . ALA A 1 95 ? -5.278 4.178 15.083 1.00 97.44 95 ALA A C 1
ATOM 735 O O . ALA A 1 95 ? -5.120 5.359 14.798 1.00 97.44 95 ALA A O 1
ATO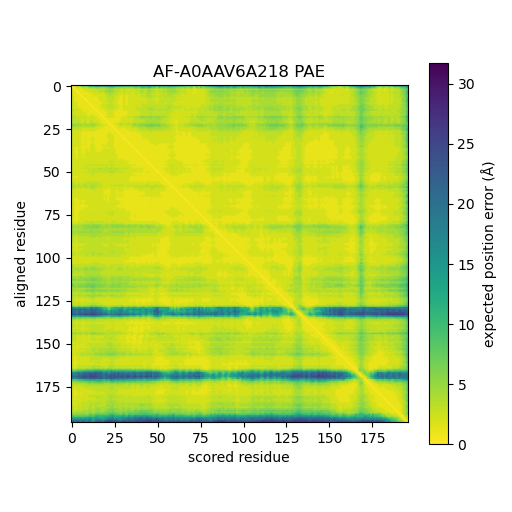M 736 N N . ASP A 1 96 ? -4.273 3.406 15.501 1.00 97.62 96 ASP A N 1
ATOM 737 C CA . ASP A 1 96 ? -2.914 3.887 15.784 1.00 97.62 96 ASP A CA 1
ATOM 738 C C . ASP A 1 96 ? -2.183 4.354 14.518 1.00 97.62 96 ASP A C 1
ATOM 740 O O . ASP A 1 96 ? -1.489 5.367 14.531 1.00 97.62 96 ASP A O 1
ATOM 744 N N . SER A 1 97 ? -2.378 3.655 13.395 1.00 97.94 97 SER A N 1
ATOM 745 C CA . SER A 1 97 ? -1.821 4.076 12.104 1.00 97.94 97 SER A CA 1
ATOM 746 C C . SER A 1 97 ? -2.623 5.194 11.439 1.00 97.94 97 SER A C 1
ATOM 748 O O . SER A 1 97 ? -2.151 5.767 10.456 1.00 97.94 97 SER A O 1
ATOM 750 N N . GLU A 1 98 ? -3.826 5.494 11.938 1.00 97.94 98 GLU A N 1
ATOM 751 C CA . GLU A 1 98 ? -4.826 6.352 11.295 1.00 97.94 98 GLU A CA 1
ATOM 752 C C . GLU A 1 98 ? -5.005 5.991 9.808 1.00 97.94 98 GLU A C 1
ATOM 754 O O . GLU A 1 98 ? -4.950 6.846 8.919 1.00 97.94 98 GLU A O 1
ATOM 759 N N . ALA A 1 99 ? -5.159 4.695 9.521 1.00 98.19 99 ALA A N 1
ATOM 760 C CA . ALA A 1 99 ? -5.273 4.200 8.154 1.00 98.19 99 ALA A CA 1
ATOM 761 C C . ALA A 1 99 ? -6.452 4.859 7.426 1.00 98.19 99 ALA A C 1
ATOM 763 O O . ALA A 1 99 ? -7.563 4.931 7.959 1.00 98.19 99 ALA A O 1
ATOM 764 N N . LYS A 1 100 ? -6.204 5.312 6.194 1.00 98.44 100 LYS A N 1
ATOM 765 C CA . LYS A 1 100 ? -7.197 5.995 5.358 1.00 98.44 100 LYS A CA 1
ATOM 766 C C . LYS A 1 100 ? -7.974 5.046 4.462 1.00 98.44 100 LYS A C 1
ATOM 768 O O . LYS A 1 100 ? -9.176 5.212 4.267 1.00 98.44 100 LYS A O 1
ATOM 773 N N . VAL A 1 101 ? -7.274 4.046 3.938 1.00 98.62 101 VAL A N 1
ATOM 774 C CA . VAL A 1 101 ? -7.831 2.999 3.082 1.00 98.62 101 VAL A CA 1
ATOM 775 C C . VAL A 1 101 ? -7.368 1.644 3.597 1.00 98.62 101 VAL A C 1
ATOM 777 O O . VAL A 1 101 ? -6.226 1.502 4.041 1.00 98.62 101 VAL A O 1
ATOM 780 N N . VAL A 1 102 ? -8.244 0.646 3.516 1.00 98.44 102 VAL A N 1
ATOM 781 C CA . VAL A 1 102 ? -7.908 -0.760 3.768 1.00 98.44 102 VAL A CA 1
ATOM 782 C C . VAL A 1 102 ? -8.125 -1.567 2.496 1.00 98.44 102 VAL A C 1
ATOM 784 O O . VAL A 1 102 ? -9.169 -1.454 1.862 1.00 98.44 102 VAL A O 1
ATOM 787 N N . ILE A 1 103 ? -7.162 -2.409 2.140 1.00 98.50 103 ILE A N 1
ATOM 788 C CA . ILE A 1 103 ? -7.277 -3.401 1.070 1.00 98.50 103 ILE A CA 1
ATOM 789 C C . ILE A 1 103 ? -7.284 -4.781 1.726 1.00 98.50 103 ILE A C 1
ATOM 791 O O . ILE A 1 103 ? -6.333 -5.145 2.423 1.00 98.50 103 ILE A O 1
ATOM 795 N N . THR A 1 104 ? -8.372 -5.528 1.557 1.00 97.75 104 THR A N 1
ATOM 796 C CA . THR A 1 104 ? -8.580 -6.827 2.210 1.00 97.75 104 THR A CA 1
ATOM 797 C C . THR A 1 104 ? -9.437 -7.770 1.355 1.00 97.75 104 THR A C 1
ATOM 799 O O . THR A 1 104 ? -9.715 -7.466 0.199 1.00 97.75 104 THR A O 1
ATOM 802 N N . SER A 1 105 ? -9.799 -8.941 1.876 1.00 95.69 105 SER A N 1
ATOM 803 C CA . SER A 1 105 ? -10.659 -9.929 1.212 1.00 95.69 105 SER A CA 1
ATOM 804 C C . SER A 1 105 ? -12.003 -10.063 1.924 1.00 95.69 105 SER A C 1
ATOM 806 O O . SER A 1 105 ? -12.140 -9.669 3.089 1.00 95.69 105 SER A O 1
ATOM 808 N N . SER A 1 106 ? -13.000 -10.642 1.254 1.00 93.69 106 SER A N 1
ATOM 809 C CA . SER A 1 106 ? -14.319 -10.899 1.843 1.00 93.69 106 SER A CA 1
ATOM 810 C C . SER A 1 106 ? -14.236 -11.745 3.114 1.00 93.69 106 SER A C 1
ATOM 812 O O . SER A 1 106 ? -14.981 -11.507 4.060 1.00 93.69 106 SER A O 1
ATOM 814 N N . ASP A 1 107 ? -13.278 -12.669 3.190 1.00 92.69 107 ASP A N 1
ATOM 815 C CA . ASP A 1 107 ? -13.095 -13.550 4.352 1.00 92.69 107 ASP A CA 1
ATOM 816 C C . ASP A 1 107 ? -12.532 -12.829 5.588 1.00 92.69 107 ASP A C 1
ATOM 818 O O . ASP A 1 107 ? -12.629 -13.329 6.713 1.00 92.69 107 ASP A O 1
ATOM 822 N N . MET A 1 108 ? -11.929 -11.652 5.399 1.00 94.44 108 MET A N 1
ATOM 823 C CA . MET A 1 108 ? -11.254 -10.895 6.457 1.00 94.44 108 MET A CA 1
ATOM 824 C C . MET A 1 108 ? -11.940 -9.562 6.773 1.00 94.44 108 MET A C 1
ATOM 826 O O . MET A 1 108 ? -11.624 -8.945 7.794 1.00 94.44 108 MET A O 1
ATOM 830 N N . VAL A 1 109 ? -12.902 -9.129 5.948 1.00 94.50 109 VAL A N 1
ATOM 831 C CA . VAL A 1 109 ? -13.566 -7.821 6.070 1.00 94.50 109 VAL A CA 1
ATOM 832 C C . VAL A 1 109 ? -14.252 -7.612 7.419 1.00 94.50 109 VAL A C 1
ATOM 834 O O . VAL A 1 109 ? -14.258 -6.494 7.934 1.00 94.50 109 VAL A O 1
ATOM 837 N N . TRP A 1 110 ? -14.738 -8.684 8.050 1.00 94.31 110 TRP A N 1
ATOM 838 C CA . TRP A 1 110 ? -15.399 -8.637 9.358 1.00 94.31 110 TRP A CA 1
ATOM 839 C C . TRP A 1 110 ? -14.514 -8.056 10.475 1.00 94.31 110 TRP A C 1
ATOM 841 O O . TRP A 1 110 ? -15.023 -7.543 11.471 1.00 94.31 110 TRP A O 1
ATOM 851 N N . LYS A 1 111 ? -13.183 -8.088 10.306 1.00 95.56 111 LYS A N 1
ATOM 852 C CA . LYS A 1 111 ? -12.214 -7.492 11.244 1.00 95.56 111 LYS A CA 1
ATOM 853 C C . LYS A 1 111 ? -12.093 -5.970 11.104 1.00 95.56 111 LYS A C 1
ATOM 855 O O . LYS A 1 111 ? -11.473 -5.330 11.948 1.00 95.56 111 LYS A O 1
ATOM 860 N N . VAL A 1 112 ? -12.641 -5.400 10.030 1.00 95.06 112 VAL A N 1
ATOM 861 C CA . VAL A 1 112 ? -12.471 -3.997 9.619 1.00 95.06 112 VAL A CA 1
ATOM 862 C C . VAL A 1 112 ? -13.809 -3.267 9.561 1.00 95.06 112 VAL A C 1
ATOM 864 O O . VAL A 1 112 ? -13.882 -2.111 9.966 1.00 95.06 112 VAL A O 1
ATOM 867 N N . GLU A 1 113 ? -14.873 -3.925 9.089 1.00 92.06 113 GLU A N 1
ATOM 868 C CA . GLU A 1 113 ? -16.149 -3.280 8.742 1.00 92.06 113 GLU A CA 1
ATOM 869 C C . GLU A 1 113 ? -16.777 -2.494 9.900 1.00 92.06 113 GLU A C 1
ATOM 871 O O . GLU A 1 113 ? -17.305 -1.406 9.691 1.00 92.06 113 GLU A O 1
ATOM 876 N N . LYS A 1 114 ? -16.638 -2.971 11.145 1.00 92.25 114 LYS A N 1
ATOM 877 C CA . LYS A 1 114 ? -17.167 -2.269 12.328 1.00 92.25 114 LYS A CA 1
ATOM 878 C C . LYS A 1 114 ? -16.441 -0.960 12.634 1.00 92.25 114 LYS A C 1
ATOM 880 O O . LYS A 1 114 ? -16.964 -0.143 13.383 1.00 92.25 114 LYS A O 1
ATOM 885 N N . GLN A 1 115 ? -15.240 -0.772 12.090 1.00 94.81 115 GLN A N 1
ATOM 886 C CA . GLN A 1 115 ? -14.464 0.455 12.249 1.00 94.81 115 GLN A CA 1
ATOM 887 C C . GLN A 1 115 ? -14.828 1.510 11.196 1.00 94.81 115 GLN A C 1
ATOM 889 O O . GLN A 1 115 ? -14.498 2.684 11.368 1.00 94.81 115 GLN A O 1
ATOM 894 N N . MET A 1 116 ? -15.536 1.127 10.126 1.00 92.44 116 MET A N 1
ATOM 895 C CA . MET A 1 116 ? -16.014 2.067 9.113 1.00 92.44 116 MET A CA 1
ATOM 896 C C . MET A 1 116 ? -17.064 3.003 9.720 1.00 92.44 116 MET A C 1
ATOM 898 O O . MET A 1 116 ? -18.037 2.562 10.327 1.00 92.44 116 MET A O 1
ATOM 902 N N . GLY A 1 117 ? -16.855 4.314 9.590 1.00 90.94 117 GLY A N 1
ATOM 903 C CA . GLY A 1 117 ? -17.706 5.335 10.215 1.00 90.94 117 GLY A CA 1
ATOM 904 C C . GLY A 1 117 ? -17.476 5.535 11.721 1.00 90.94 117 GLY A C 1
ATOM 905 O O . GLY A 1 117 ? -17.959 6.523 12.269 1.00 90.94 117 GLY A O 1
ATOM 906 N N . VAL A 1 118 ? -16.713 4.652 12.377 1.00 95.12 118 VAL A N 1
ATOM 907 C CA . VAL A 1 118 ? -16.248 4.822 13.765 1.00 95.12 118 VAL A CA 1
ATOM 908 C C . VAL A 1 118 ? -14.897 5.530 13.789 1.00 95.12 118 VAL A C 1
ATOM 910 O O . VAL A 1 118 ? -14.727 6.511 14.512 1.00 95.12 118 VAL A O 1
ATOM 913 N N . LEU A 1 119 ? -13.942 5.061 12.981 1.00 96.38 119 LEU A N 1
ATOM 914 C CA . LEU A 1 119 ? -12.647 5.712 12.822 1.00 96.38 119 LEU A CA 1
ATOM 915 C C . LEU A 1 119 ? -12.759 6.813 11.757 1.00 96.38 119 LEU A C 1
ATOM 917 O O . LEU A 1 119 ? -13.021 6.500 10.597 1.00 96.38 119 LEU A O 1
ATOM 921 N N . PRO A 1 120 ? -12.532 8.094 12.101 1.00 94.88 120 PRO A N 1
ATOM 922 C CA . PRO A 1 120 ? -12.687 9.198 11.152 1.00 94.88 120 PRO A CA 1
ATOM 923 C C . PRO A 1 120 ? -11.621 9.193 10.046 1.00 94.88 120 PRO A C 1
ATOM 925 O O . PRO A 1 120 ? -11.829 9.787 8.987 1.00 94.88 120 PRO A O 1
ATOM 928 N N . SER A 1 121 ? -10.477 8.542 10.286 1.00 96.06 121 SER A N 1
ATOM 929 C CA . SER A 1 121 ? -9.424 8.363 9.289 1.00 96.06 121 SER A CA 1
ATOM 930 C C . SER A 1 121 ? -9.826 7.367 8.203 1.00 96.06 121 SER A C 1
ATOM 932 O O . SER A 1 121 ? -9.531 7.624 7.040 1.00 96.06 121 SER A O 1
ATOM 934 N N . LEU A 1 122 ? -10.524 6.279 8.555 1.00 97.12 122 LEU A N 1
ATOM 935 C CA . LEU A 1 122 ? -10.858 5.186 7.643 1.00 97.12 122 LEU A CA 1
ATOM 936 C C . LEU A 1 122 ? -12.024 5.571 6.726 1.00 97.12 122 LEU A C 1
ATOM 938 O O . LEU A 1 122 ? -13.179 5.616 7.151 1.00 97.12 122 LEU A O 1
ATOM 942 N N . ARG A 1 123 ? -11.717 5.822 5.452 1.00 95.19 123 ARG A N 1
ATOM 943 C CA . ARG A 1 123 ? -12.688 6.298 4.457 1.00 95.19 123 ARG A CA 1
ATOM 944 C C . ARG A 1 123 ? -13.210 5.197 3.554 1.00 95.19 123 ARG A C 1
ATOM 946 O O . ARG A 1 123 ? -14.410 5.145 3.301 1.00 95.19 123 ARG A O 1
ATOM 953 N N . ASP A 1 124 ? -12.325 4.323 3.084 1.00 96.06 124 ASP A N 1
ATOM 954 C CA . ASP A 1 124 ? -12.667 3.330 2.069 1.00 96.06 124 ASP A CA 1
ATOM 955 C C . ASP A 1 124 ? -12.063 1.958 2.386 1.00 96.06 124 ASP A C 1
ATOM 957 O O . ASP A 1 124 ? -10.947 1.839 2.898 1.00 96.06 124 ASP A O 1
ATOM 961 N N . VAL A 1 125 ? -12.803 0.908 2.026 1.00 97.06 125 VAL A N 1
ATOM 962 C CA . VAL A 1 125 ? -12.352 -0.486 2.086 1.00 97.06 125 VAL A CA 1
ATOM 963 C C . VAL A 1 125 ? -12.503 -1.113 0.700 1.00 97.06 125 VAL A C 1
ATOM 965 O O . VAL A 1 125 ? -13.594 -1.109 0.122 1.00 97.06 125 VAL A O 1
ATOM 968 N N . LEU A 1 126 ? -11.399 -1.633 0.162 1.00 97.50 126 LEU A N 1
ATOM 969 C CA . LEU A 1 126 ? -11.321 -2.334 -1.118 1.00 97.50 126 LEU A CA 1
ATOM 970 C C . LEU A 1 126 ? -11.244 -3.847 -0.875 1.00 97.50 126 LEU A C 1
ATOM 972 O O . LEU A 1 126 ? -10.355 -4.308 -0.158 1.00 97.50 126 LEU A O 1
ATOM 976 N N . LEU A 1 127 ? -12.140 -4.614 -1.497 1.00 97.38 127 LEU A N 1
ATOM 977 C CA . LEU A 1 127 ? -12.146 -6.077 -1.472 1.00 97.38 127 LEU A CA 1
ATOM 978 C C . LEU A 1 127 ? -11.519 -6.660 -2.740 1.00 97.38 127 LEU A C 1
ATOM 980 O O . LEU A 1 127 ? -11.918 -6.290 -3.844 1.00 97.38 127 LEU A O 1
ATOM 984 N N . VAL A 1 128 ? -10.563 -7.579 -2.597 1.00 96.56 128 VAL A N 1
ATOM 985 C CA . VAL A 1 128 ? -9.853 -8.187 -3.742 1.00 96.56 128 VAL A CA 1
ATOM 986 C C . VAL A 1 128 ? -10.651 -9.268 -4.479 1.00 96.56 128 VAL A C 1
ATOM 988 O O . VAL A 1 128 ? -10.429 -9.484 -5.664 1.00 96.56 128 VAL A O 1
ATOM 991 N N . ASP A 1 129 ? -11.607 -9.903 -3.808 1.00 92.50 129 ASP A N 1
ATOM 992 C CA . ASP A 1 129 ? -12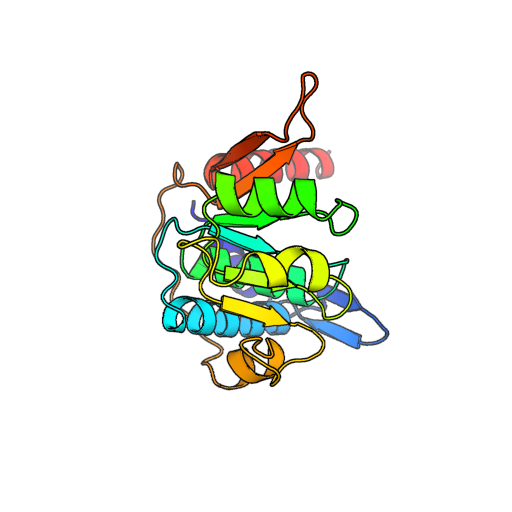.383 -11.065 -4.267 1.00 92.50 129 ASP A CA 1
ATOM 993 C C . ASP A 1 129 ? -13.906 -10.826 -4.233 1.00 92.50 129 ASP A C 1
ATOM 995 O O . ASP A 1 129 ? -14.706 -11.756 -4.314 1.00 92.50 129 ASP A O 1
ATOM 999 N N . GLY A 1 130 ? -14.329 -9.562 -4.159 1.00 82.62 130 GLY A N 1
ATOM 1000 C CA . GLY A 1 130 ? -15.740 -9.178 -4.116 1.00 82.62 130 GLY A CA 1
ATOM 1001 C C . GLY A 1 130 ? -15.946 -7.672 -4.266 1.00 82.62 130 GLY A C 1
ATOM 1002 O O . GLY A 1 130 ? -15.084 -6.974 -4.796 1.00 82.62 130 GLY A O 1
ATOM 1003 N N . GLY A 1 131 ? -17.095 -7.166 -3.807 1.00 74.62 131 GLY A N 1
ATOM 1004 C CA . GLY A 1 131 ? -17.444 -5.739 -3.772 1.00 74.62 131 GLY A CA 1
ATOM 1005 C C . GLY A 1 131 ? -18.902 -5.458 -4.155 1.00 74.62 131 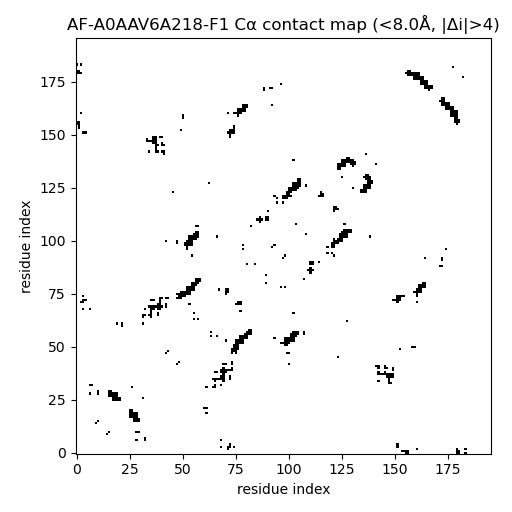GLY A C 1
ATOM 1006 O O . GLY A 1 131 ? -19.646 -6.368 -4.514 1.00 74.62 131 GLY A O 1
ATOM 1007 N N . GLY A 1 132 ? -19.332 -4.195 -4.042 1.00 63.56 132 GLY A N 1
ATOM 1008 C CA . GLY A 1 132 ? -20.666 -3.761 -4.487 1.00 63.56 132 GLY A CA 1
ATOM 1009 C C . GLY A 1 132 ? -21.789 -3.892 -3.448 1.00 63.56 132 GLY A C 1
ATOM 1010 O O . GLY A 1 132 ? -22.952 -3.660 -3.773 1.00 63.56 132 GLY A O 1
ATOM 1011 N N . GLN A 1 133 ? -21.461 -4.215 -2.193 1.00 61.38 133 GLN A N 1
ATOM 1012 C CA . GLN A 1 133 ? -22.390 -4.198 -1.057 1.00 61.38 133 GLN A CA 1
ATOM 1013 C C . GLN A 1 133 ? -22.002 -3.103 -0.051 1.00 61.38 133 GLN A C 1
ATOM 1015 O O . GLN A 1 133 ? -20.826 -2.913 0.236 1.00 61.38 133 GLN A O 1
ATOM 1020 N N . ALA A 1 134 ? -23.007 -2.381 0.463 1.00 62.44 134 ALA A N 1
ATOM 1021 C CA . ALA A 1 134 ? -22.977 -1.513 1.652 1.00 62.44 134 ALA A CA 1
ATOM 1022 C C . ALA A 1 134 ? -21.622 -0.848 2.011 1.00 62.44 134 ALA A C 1
ATOM 1024 O O . ALA A 1 134 ? -21.064 -1.096 3.073 1.00 62.44 134 ALA A O 1
ATOM 1025 N N . GLY A 1 135 ? -21.103 0.032 1.146 1.00 77.81 135 GLY A N 1
ATOM 1026 C CA . GLY A 1 135 ? -19.904 0.839 1.438 1.00 77.81 135 GLY A CA 1
ATOM 1027 C C . GLY A 1 135 ? -18.558 0.156 1.158 1.00 77.81 135 GLY A C 1
ATOM 1028 O O . GLY A 1 135 ? -17.523 0.808 1.272 1.00 77.81 135 GLY A O 1
ATOM 1029 N N . LEU A 1 136 ? -18.563 -1.111 0.737 1.00 91.62 136 LEU A N 1
ATOM 1030 C CA . LEU A 1 136 ? -17.377 -1.861 0.321 1.00 91.62 136 LEU A CA 1
ATOM 1031 C C . LEU A 1 136 ? -17.213 -1.798 -1.201 1.00 91.62 136 LEU A C 1
ATOM 1033 O O . LEU A 1 136 ? -18.169 -1.988 -1.963 1.00 91.62 136 LEU A O 1
ATOM 1037 N N . ARG A 1 137 ? -15.986 -1.562 -1.659 1.00 94.88 137 ARG A N 1
ATOM 1038 C CA . ARG A 1 137 ? -15.670 -1.407 -3.085 1.00 94.88 137 ARG A CA 1
ATOM 1039 C C . ARG A 1 137 ? -14.940 -2.628 -3.613 1.00 94.88 137 ARG A C 1
ATOM 1041 O O . ARG A 1 137 ? -14.138 -3.222 -2.898 1.00 94.88 137 ARG A O 1
ATOM 1048 N N . SER A 1 138 ? -15.171 -2.970 -4.876 1.00 96.75 138 SER A N 1
ATOM 1049 C CA . SER A 1 138 ? -14.381 -4.010 -5.532 1.00 96.75 138 SER A CA 1
ATOM 1050 C C . SER A 1 138 ? -13.043 -3.451 -5.991 1.00 96.75 138 SER A C 1
ATOM 1052 O O . SER A 1 138 ? -13.006 -2.530 -6.803 1.00 96.75 138 SER A O 1
ATOM 1054 N N . PHE A 1 139 ? -11.940 -4.024 -5.512 1.00 97.44 139 PHE A N 1
ATOM 1055 C CA . PHE A 1 139 ? -10.597 -3.644 -5.942 1.00 97.44 139 PHE A CA 1
ATOM 1056 C C . PHE A 1 139 ? -10.456 -3.779 -7.462 1.00 97.44 139 PHE A C 1
ATOM 1058 O O . PHE A 1 139 ? -10.049 -2.830 -8.128 1.00 97.44 139 PHE A O 1
ATOM 1065 N N . ALA A 1 140 ? -10.866 -4.923 -8.021 1.00 96.25 140 ALA A N 1
ATOM 1066 C CA . ALA A 1 140 ? -10.756 -5.202 -9.449 1.00 96.25 140 ALA A CA 1
ATOM 1067 C C . ALA A 1 140 ? -11.545 -4.197 -10.307 1.00 96.25 140 ALA A C 1
ATOM 1069 O O . ALA A 1 140 ? -11.018 -3.688 -11.297 1.00 96.25 140 ALA A O 1
ATOM 1070 N N . GLU A 1 141 ? -12.786 -3.874 -9.925 1.00 96.06 141 GLU A N 1
ATOM 1071 C CA . GLU A 1 141 ? -13.613 -2.919 -10.674 1.00 96.06 141 GLU A CA 1
ATOM 1072 C C . GLU A 1 141 ? -13.120 -1.475 -10.554 1.00 96.06 141 GLU A C 1
ATOM 1074 O O . GLU A 1 141 ? -13.271 -0.704 -11.504 1.00 96.06 141 GLU A O 1
ATOM 1079 N N . GLU A 1 142 ? -12.566 -1.090 -9.401 1.00 96.50 142 GLU A N 1
ATOM 1080 C CA . GLU A 1 142 ? -12.020 0.250 -9.185 1.00 96.50 142 GLU A CA 1
ATOM 1081 C C . GLU A 1 142 ? -10.748 0.444 -10.024 1.00 96.50 142 GLU A C 1
ATOM 1083 O O . GLU A 1 142 ? -10.676 1.406 -10.791 1.00 96.50 142 GLU A O 1
ATOM 1088 N N . ILE A 1 143 ? -9.798 -0.503 -9.989 1.00 97.44 143 ILE A N 1
ATOM 1089 C CA . ILE A 1 143 ? -8.545 -0.370 -10.752 1.00 97.44 143 ILE A CA 1
ATOM 1090 C C . ILE A 1 143 ? -8.747 -0.534 -12.265 1.00 97.44 143 ILE A C 1
ATOM 1092 O O . ILE A 1 143 ? -8.021 0.072 -13.054 1.00 97.44 143 ILE A O 1
ATOM 1096 N N . ALA A 1 144 ? -9.734 -1.318 -12.715 1.00 96.50 144 ALA A N 1
ATOM 1097 C CA . ALA A 1 144 ? -9.985 -1.540 -14.144 1.00 96.50 144 ALA A CA 1
ATOM 1098 C C . ALA A 1 144 ? -10.345 -0.249 -14.903 1.00 96.50 144 ALA A C 1
ATOM 1100 O O . ALA A 1 144 ? -10.156 -0.175 -16.119 1.00 96.50 144 ALA A O 1
ATOM 1101 N N . ARG A 1 145 ? -10.839 0.768 -14.188 1.00 94.94 145 ARG A N 1
ATOM 1102 C CA . ARG A 1 145 ? -11.243 2.071 -14.738 1.00 94.94 145 ARG A CA 1
ATOM 1103 C C . ARG A 1 145 ? -10.071 3.024 -14.953 1.00 94.94 145 ARG A C 1
ATOM 1105 O O . ARG A 1 145 ? -10.216 3.995 -15.688 1.00 94.94 145 ARG A O 1
ATOM 1112 N N . GLU A 1 146 ? -8.936 2.753 -14.320 1.00 98.19 146 GLU A N 1
ATOM 1113 C CA . GLU A 1 146 ? -7.815 3.685 -14.265 1.00 98.19 146 GLU A CA 1
ATOM 1114 C C . GLU A 1 146 ? -6.770 3.433 -15.356 1.00 98.19 146 GLU A C 1
ATOM 1116 O O . GLU A 1 146 ? -6.693 2.355 -15.946 1.00 98.19 146 GLU A O 1
ATOM 1121 N N . SER A 1 147 ? -5.919 4.429 -15.607 1.00 98.00 147 SER A N 1
ATOM 1122 C CA . SER A 1 147 ? -4.770 4.304 -16.512 1.00 98.00 147 SER A CA 1
ATOM 1123 C C . SER A 1 147 ? -3.721 3.327 -15.967 1.00 98.00 147 SER A C 1
ATOM 1125 O O . SER A 1 147 ? -3.448 3.285 -14.769 1.00 98.00 147 SER A O 1
ATOM 1127 N N . ASP A 1 148 ? -3.061 2.578 -16.852 1.00 97.50 148 ASP A N 1
ATOM 1128 C CA . ASP A 1 148 ? -1.935 1.703 -16.497 1.00 97.50 148 ASP A CA 1
ATOM 1129 C C . ASP A 1 148 ? -0.576 2.415 -16.437 1.00 97.50 148 ASP A C 1
ATOM 1131 O O . ASP A 1 148 ? 0.461 1.771 -16.267 1.00 97.50 148 ASP A O 1
ATOM 1135 N N . ARG A 1 149 ? -0.577 3.747 -16.542 1.00 97.19 149 ARG A N 1
ATOM 1136 C CA . ARG A 1 149 ? 0.598 4.604 -16.374 1.00 97.19 149 ARG A CA 1
ATOM 1137 C C . ARG A 1 149 ? 0.335 5.638 -15.295 1.00 97.19 149 ARG A C 1
ATOM 1139 O O . ARG A 1 149 ? -0.663 6.358 -15.360 1.00 97.19 149 ARG A O 1
ATOM 1146 N N . PHE A 1 150 ? 1.264 5.742 -14.353 1.00 97.88 150 PHE A N 1
ATOM 1147 C CA . PHE A 1 150 ? 1.211 6.688 -13.246 1.00 97.88 150 PHE A CA 1
ATOM 1148 C C . PHE A 1 150 ? 2.589 7.321 -13.039 1.00 97.88 150 PHE A C 1
ATOM 1150 O O . PHE A 1 150 ? 3.588 6.610 -12.918 1.00 97.88 150 PHE A O 1
ATOM 1157 N N . GLU A 1 151 ? 2.651 8.649 -12.992 1.00 96.75 151 GLU A N 1
ATOM 1158 C CA . GLU A 1 151 ? 3.868 9.359 -12.602 1.00 96.75 151 GLU A CA 1
ATOM 1159 C C . GLU A 1 151 ? 3.966 9.361 -11.077 1.00 96.75 151 GLU A C 1
ATOM 1161 O O . GLU A 1 151 ? 3.085 9.873 -10.394 1.00 96.75 151 GLU A O 1
ATOM 1166 N N . SER A 1 152 ? 5.010 8.730 -10.535 1.00 96.88 152 SER A N 1
ATOM 1167 C CA . SER A 1 152 ? 5.116 8.549 -9.082 1.00 96.88 152 SER A CA 1
ATOM 1168 C C . SER A 1 152 ? 5.285 9.886 -8.378 1.00 96.88 152 SER A C 1
ATOM 1170 O O . SER A 1 152 ? 6.114 10.700 -8.788 1.00 96.88 152 SER A O 1
ATOM 1172 N N . VAL A 1 153 ? 4.548 10.075 -7.287 1.00 97.12 153 VAL A N 1
ATOM 1173 C CA . VAL A 1 153 ? 4.660 11.281 -6.474 1.00 97.12 153 VAL A CA 1
ATOM 1174 C C . VAL A 1 153 ? 6.052 11.317 -5.828 1.00 97.12 153 VAL A C 1
ATOM 1176 O O . VAL A 1 153 ? 6.458 10.328 -5.208 1.00 97.12 153 VAL A O 1
ATOM 1179 N N . PRO A 1 154 ? 6.810 12.423 -5.961 1.00 95.94 154 PRO A N 1
ATOM 1180 C CA . PRO A 1 154 ? 8.142 12.521 -5.378 1.00 95.94 154 PRO A CA 1
ATOM 1181 C C . PRO A 1 154 ? 8.121 12.348 -3.856 1.00 95.94 154 PRO A C 1
ATOM 1183 O O . PRO A 1 154 ? 7.348 13.007 -3.164 1.00 95.94 154 PRO A O 1
ATOM 1186 N N . ARG A 1 155 ? 9.015 11.497 -3.340 1.00 96.69 155 ARG A N 1
ATOM 1187 C CA . ARG A 1 155 ? 9.284 11.305 -1.907 1.00 96.69 155 ARG A CA 1
ATOM 1188 C C . ARG A 1 155 ? 10.784 11.382 -1.648 1.00 96.69 155 ARG A C 1
ATOM 1190 O O . ARG A 1 155 ? 11.581 10.932 -2.475 1.00 96.69 155 ARG A O 1
ATOM 1197 N N . ALA A 1 156 ? 11.159 11.947 -0.510 1.00 96.25 156 ALA A N 1
ATOM 1198 C CA . ALA A 1 156 ? 12.525 11.960 -0.020 1.00 96.25 156 ALA A CA 1
ATOM 1199 C C . ALA A 1 156 ? 12.907 10.606 0.595 1.00 96.25 156 ALA A C 1
ATOM 1201 O O . ALA A 1 156 ? 12.075 9.826 1.044 1.00 96.25 156 ALA A O 1
ATOM 1202 N N . ASP A 1 157 ? 14.204 10.349 0.684 1.00 95.19 157 ASP A N 1
ATOM 1203 C CA . ASP A 1 157 ? 14.754 9.095 1.209 1.00 95.19 157 ASP A CA 1
ATOM 1204 C C . ASP A 1 157 ? 14.380 8.821 2.675 1.00 95.19 157 ASP A C 1
ATOM 1206 O O . ASP A 1 157 ? 14.230 7.666 3.078 1.00 95.19 157 ASP A O 1
ATOM 1210 N N . GLY A 1 158 ? 14.214 9.887 3.463 1.00 97.00 158 GLY A N 1
ATOM 1211 C CA . GLY A 1 158 ? 13.796 9.825 4.864 1.00 97.00 158 GLY A CA 1
ATOM 1212 C C . GLY A 1 158 ? 12.286 9.700 5.069 1.00 97.00 158 GLY A C 1
ATOM 1213 O O . GLY A 1 158 ? 11.859 9.488 6.201 1.00 97.00 158 GLY A O 1
ATOM 1214 N N . ASP A 1 159 ? 11.484 9.813 4.009 1.00 98.06 159 ASP A N 1
ATOM 1215 C CA . ASP A 1 159 ? 10.039 9.642 4.106 1.00 98.06 159 ASP A CA 1
ATOM 1216 C C . ASP A 1 159 ? 9.666 8.195 4.424 1.00 98.06 159 ASP A C 1
ATOM 1218 O O . ASP A 1 159 ? 10.320 7.251 3.966 1.00 98.06 159 ASP A O 1
ATOM 1222 N N . LEU A 1 160 ? 8.585 8.025 5.189 1.00 98.31 160 LEU A N 1
ATOM 1223 C CA . LEU A 1 160 ? 8.051 6.709 5.522 1.00 98.31 160 LEU A CA 1
ATOM 1224 C C . LEU A 1 160 ? 7.544 5.99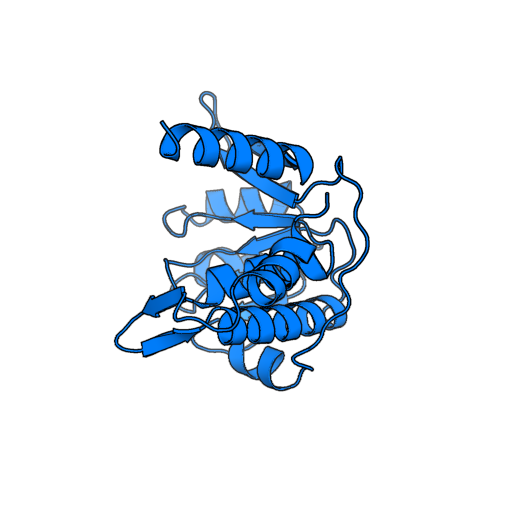2 4.273 1.00 98.31 160 LEU A C 1
ATOM 1226 O O . LEU A 1 160 ? 6.815 6.565 3.469 1.00 98.31 160 LEU A O 1
ATOM 1230 N N . ALA A 1 161 ? 7.900 4.717 4.165 1.00 98.31 161 ALA A N 1
ATOM 1231 C CA . ALA A 1 161 ? 7.433 3.816 3.121 1.00 98.31 161 ALA A CA 1
ATOM 1232 C C . ALA A 1 161 ? 6.548 2.708 3.697 1.00 98.31 161 ALA A C 1
ATOM 1234 O O . ALA A 1 161 ? 5.559 2.316 3.078 1.00 98.31 161 ALA A O 1
ATOM 1235 N N . VAL A 1 162 ? 6.905 2.196 4.879 1.00 98.62 162 VAL A N 1
ATOM 1236 C CA . VAL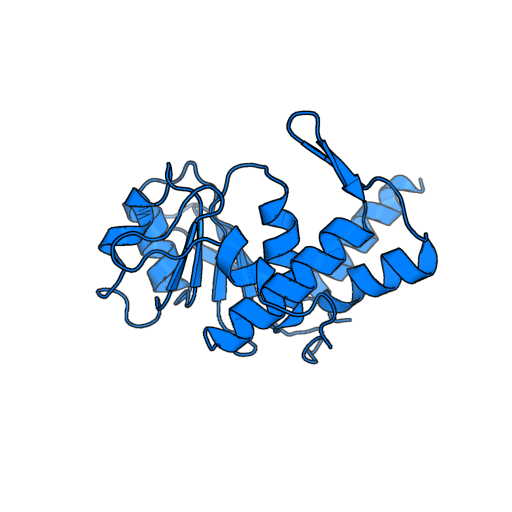 A 1 162 ? 6.217 1.075 5.525 1.00 98.62 162 VAL A CA 1
ATOM 1237 C C . VAL A 1 162 ? 6.138 1.310 7.033 1.00 98.62 162 VAL A C 1
ATOM 1239 O O . VAL A 1 162 ? 7.107 1.767 7.637 1.00 98.62 162 VAL A O 1
ATOM 1242 N N . ILE A 1 163 ? 5.015 0.955 7.658 1.00 98.50 163 ILE A N 1
ATOM 1243 C CA . ILE A 1 163 ? 4.910 0.803 9.115 1.00 98.50 163 ILE A CA 1
ATOM 1244 C C . ILE A 1 163 ? 4.614 -0.664 9.422 1.00 98.50 163 ILE A C 1
ATOM 1246 O O . ILE A 1 163 ? 3.526 -1.153 9.133 1.00 98.50 163 ILE A O 1
ATOM 1250 N N . LEU A 1 164 ? 5.582 -1.368 10.013 1.00 96.38 164 LEU A N 1
ATOM 1251 C CA . LEU A 1 164 ? 5.426 -2.768 10.414 1.00 96.38 164 LEU A CA 1
ATOM 1252 C C . LEU A 1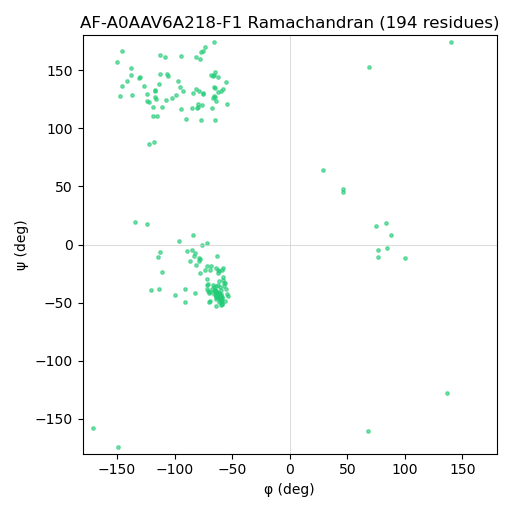 164 ? 4.999 -2.853 11.874 1.00 96.38 164 LEU A C 1
ATOM 1254 O O . LEU A 1 164 ? 5.762 -2.480 12.764 1.00 96.38 164 LEU A O 1
ATOM 1258 N N . TYR A 1 165 ? 3.808 -3.381 12.137 1.00 95.06 165 TYR A N 1
ATOM 1259 C CA . TYR A 1 165 ? 3.389 -3.634 13.510 1.00 95.06 165 TYR A CA 1
ATOM 1260 C C . TYR A 1 165 ? 4.033 -4.903 14.049 1.00 95.06 165 TYR A C 1
ATOM 1262 O O . TYR A 1 165 ? 4.017 -5.960 13.421 1.00 95.06 165 TYR A O 1
ATOM 1270 N N . THR A 1 166 ? 4.583 -4.791 15.251 1.00 89.31 166 THR A N 1
ATOM 1271 C CA . THR A 1 166 ? 5.095 -5.927 16.016 1.00 89.31 166 THR A CA 1
ATOM 1272 C C . THR A 1 166 ? 4.216 -6.120 17.239 1.00 89.31 166 THR A C 1
ATOM 1274 O O . THR A 1 166 ? 3.728 -5.137 17.795 1.00 89.31 166 THR A O 1
ATOM 1277 N N . SER A 1 167 ? 4.033 -7.365 17.688 1.00 78.12 167 SER A N 1
ATOM 1278 C CA . SER A 1 167 ? 3.241 -7.666 18.890 1.00 78.12 167 SER A CA 1
ATOM 1279 C C . SER A 1 167 ? 3.774 -6.959 20.141 1.00 78.12 167 SER A C 1
ATOM 1281 O O . SER A 1 167 ? 3.037 -6.779 21.096 1.00 78.12 167 SER A O 1
ATOM 1283 N N . GLY A 1 168 ? 5.043 -6.534 20.133 1.00 61.59 168 GLY A N 1
ATOM 1284 C CA . GLY A 1 168 ? 5.712 -5.955 21.289 1.00 61.59 168 GLY A CA 1
ATOM 1285 C C . GLY A 1 168 ? 5.943 -6.998 22.387 1.00 61.59 168 GLY A C 1
ATOM 1286 O O . GLY A 1 168 ? 5.225 -7.982 22.524 1.00 61.59 168 GLY A O 1
ATOM 1287 N N . THR A 1 169 ? 6.977 -6.806 23.200 1.00 59.34 169 THR A N 1
ATOM 1288 C CA . THR A 1 169 ? 7.243 -7.674 24.361 1.00 59.34 169 THR A CA 1
ATOM 1289 C C . THR A 1 169 ? 6.458 -7.253 25.609 1.00 59.34 169 THR A C 1
ATOM 1291 O O . THR A 1 169 ? 6.526 -7.932 26.628 1.00 59.34 169 THR A O 1
ATOM 1294 N N . THR A 1 170 ? 5.725 -6.132 25.554 1.00 57.94 170 THR A N 1
ATOM 1295 C CA . THR A 1 170 ? 5.125 -5.472 26.729 1.00 57.94 170 THR A CA 1
ATOM 1296 C C . THR A 1 170 ? 3.662 -5.038 26.567 1.00 57.94 170 THR A C 1
ATOM 1298 O O . THR A 1 170 ? 3.207 -4.193 27.334 1.00 57.94 170 THR A O 1
ATOM 1301 N N . GLY A 1 171 ? 2.901 -5.589 25.613 1.00 70.75 171 GLY A N 1
ATOM 1302 C CA . GLY A 1 171 ? 1.464 -5.299 25.491 1.00 70.75 171 GLY A CA 1
ATOM 1303 C C . GLY A 1 171 ? 1.005 -5.061 24.056 1.00 70.75 171 GLY A C 1
ATOM 1304 O O . GLY A 1 171 ? 1.228 -5.901 23.199 1.00 70.75 171 GLY A O 1
ATOM 1305 N N . THR A 1 172 ? 0.322 -3.942 23.817 1.00 79.62 172 THR A N 1
ATOM 1306 C CA . THR A 1 172 ? -0.342 -3.603 22.549 1.00 79.62 172 THR A CA 1
ATOM 1307 C C . THR A 1 172 ? 0.643 -3.472 21.373 1.00 79.62 172 THR A C 1
ATOM 1309 O O . THR A 1 172 ? 1.750 -2.958 21.589 1.00 79.62 172 THR A O 1
ATOM 1312 N N . PRO A 1 173 ? 0.267 -3.877 20.138 1.00 86.06 173 PRO A N 1
ATOM 1313 C CA . PRO A 1 173 ? 1.156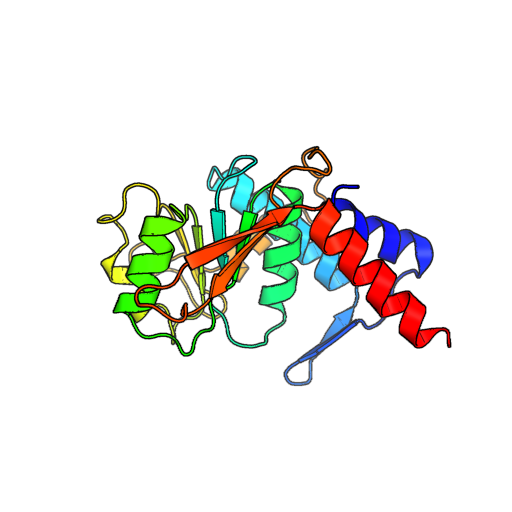 -3.789 18.985 1.00 86.06 173 PRO A CA 1
ATOM 1314 C C . PRO A 1 173 ? 1.713 -2.383 18.735 1.00 86.06 173 PRO A C 1
ATOM 1316 O O . PRO A 1 173 ? 0.991 -1.390 18.838 1.00 86.06 173 PRO A O 1
ATOM 1319 N N . LYS A 1 174 ? 2.996 -2.306 18.364 1.00 91.38 174 LYS A N 1
ATOM 1320 C CA . LYS A 1 174 ? 3.710 -1.045 18.085 1.00 91.38 174 LYS A CA 1
ATOM 1321 C C . LYS A 1 174 ? 4.169 -0.987 16.635 1.00 91.38 174 LYS A C 1
ATOM 1323 O O . LYS A 1 174 ? 4.792 -1.941 16.158 1.00 91.38 174 LYS A O 1
ATOM 1328 N N . GLY A 1 175 ? 3.899 0.137 15.973 1.00 95.19 175 GLY A N 1
ATOM 1329 C CA . GLY A 1 175 ? 4.327 0.408 14.605 1.00 95.19 175 GLY A CA 1
ATOM 1330 C C . GLY A 1 175 ? 5.812 0.765 14.522 1.00 95.19 175 GLY A C 1
ATOM 1331 O O . GLY A 1 175 ? 6.267 1.746 15.107 1.00 95.19 175 GLY A O 1
ATOM 1332 N N . VAL A 1 176 ? 6.577 -0.023 13.773 1.00 97.06 176 VAL A N 1
ATOM 1333 C CA . VAL A 1 176 ? 7.963 0.270 13.402 1.00 97.06 176 VAL A CA 1
ATOM 1334 C C . VAL A 1 176 ? 7.946 1.045 12.092 1.00 97.06 176 VAL A C 1
ATOM 1336 O O . VAL A 1 176 ? 7.651 0.485 11.037 1.00 97.06 176 VAL A O 1
ATOM 1339 N N . ALA A 1 177 ? 8.252 2.337 12.169 1.00 97.75 177 ALA A N 1
ATOM 1340 C CA . ALA A 1 177 ? 8.276 3.229 11.020 1.00 97.75 177 ALA A CA 1
ATOM 1341 C C . ALA A 1 177 ? 9.577 3.048 10.220 1.00 97.75 177 ALA A C 1
ATOM 1343 O O . ALA A 1 177 ? 10.670 3.275 10.740 1.00 97.75 177 ALA A O 1
ATOM 1344 N N . LEU A 1 178 ? 9.456 2.630 8.961 1.00 98.38 178 LEU A N 1
ATOM 1345 C CA . LEU A 1 178 ? 10.574 2.373 8.057 1.00 98.38 178 LEU A CA 1
ATOM 1346 C C . LEU A 1 178 ? 10.524 3.338 6.877 1.00 98.38 178 LEU A C 1
ATOM 1348 O O . LEU A 1 178 ? 9.524 3.413 6.154 1.00 98.38 178 LEU A O 1
ATOM 1352 N N . SER A 1 179 ? 11.623 4.057 6.666 1.00 98.31 179 SER A N 1
ATOM 1353 C CA . SER A 1 179 ? 11.766 4.944 5.518 1.00 98.31 179 SER A CA 1
ATOM 1354 C C . SER A 1 179 ? 12.074 4.184 4.230 1.00 98.31 179 SER A C 1
ATOM 1356 O O . SER A 1 179 ? 12.497 3.020 4.249 1.00 98.31 179 SER A O 1
ATOM 1358 N N . HIS A 1 180 ? 11.930 4.867 3.093 1.00 97.88 180 HIS A N 1
ATOM 1359 C CA . HIS A 1 180 ? 12.412 4.357 1.810 1.00 97.88 180 HIS A CA 1
ATOM 1360 C C . HIS A 1 180 ? 13.897 3.963 1.876 1.00 97.88 180 HIS A C 1
ATOM 1362 O O . HIS A 1 180 ? 14.259 2.875 1.427 1.00 97.88 180 HIS A O 1
ATOM 1368 N N . ALA A 1 181 ? 14.745 4.794 2.495 1.00 97.06 181 ALA A N 1
ATOM 1369 C CA . ALA A 1 181 ? 16.171 4.507 2.650 1.00 97.06 181 ALA A CA 1
ATOM 1370 C C . ALA A 1 181 ? 16.457 3.304 3.556 1.00 97.06 181 ALA A C 1
ATOM 1372 O O . ALA A 1 181 ? 17.382 2.545 3.266 1.00 97.06 181 ALA A O 1
ATOM 1373 N N . ASN A 1 182 ? 15.681 3.096 4.631 1.00 97.06 182 ASN A N 1
ATOM 1374 C CA . ASN A 1 182 ? 15.861 1.923 5.494 1.00 97.06 182 ASN A CA 1
ATOM 1375 C C . ASN A 1 182 ? 15.674 0.627 4.699 1.00 97.06 182 ASN A C 1
ATOM 1377 O O . ASN A 1 182 ? 16.512 -0.273 4.763 1.00 97.06 182 ASN A O 1
ATOM 1381 N N . LEU A 1 183 ? 14.590 0.557 3.926 1.00 96.38 183 LEU A N 1
ATOM 1382 C CA . LEU A 1 183 ? 14.252 -0.614 3.121 1.00 96.38 183 LEU A CA 1
ATOM 1383 C C . LEU A 1 183 ? 15.209 -0.799 1.942 1.00 96.38 183 LEU A C 1
ATOM 1385 O O . LEU A 1 183 ? 15.650 -1.919 1.693 1.00 96.38 183 LEU A O 1
ATOM 1389 N N . GLU A 1 184 ? 15.579 0.282 1.248 1.00 94.69 184 GLU A N 1
ATOM 1390 C CA . GLU A 1 184 ? 16.564 0.219 0.164 1.00 94.69 184 GLU A CA 1
ATOM 1391 C C . GLU A 1 184 ? 17.914 -0.300 0.679 1.00 94.69 184 GLU A C 1
ATOM 1393 O O . GLU A 1 184 ? 18.500 -1.208 0.086 1.00 94.69 184 GLU A O 1
ATOM 1398 N N . SER A 1 185 ? 18.396 0.242 1.802 1.00 94.69 185 SER A N 1
ATOM 1399 C CA . SER A 1 185 ? 19.652 -0.186 2.415 1.00 94.69 185 SER A CA 1
ATOM 1400 C C . SER A 1 185 ? 19.605 -1.663 2.802 1.00 94.69 185 SER A C 1
ATOM 1402 O O . SER A 1 185 ? 20.535 -2.396 2.469 1.00 94.69 185 SER A O 1
ATOM 1404 N N . ASN A 1 186 ? 18.522 -2.115 3.440 1.00 93.94 186 ASN A N 1
ATOM 1405 C CA . ASN A 1 186 ? 18.363 -3.516 3.822 1.00 93.94 186 ASN A CA 1
ATOM 1406 C C . ASN A 1 186 ? 18.356 -4.454 2.603 1.00 93.94 186 ASN A C 1
ATOM 1408 O O . ASN A 1 186 ? 19.086 -5.445 2.597 1.00 93.94 186 ASN A O 1
ATOM 1412 N N . ALA A 1 187 ? 17.603 -4.113 1.553 1.00 92.31 187 ALA A N 1
ATOM 1413 C CA . ALA A 1 187 ? 17.532 -4.911 0.331 1.00 92.31 187 ALA A CA 1
ATOM 1414 C C . ALA A 1 187 ? 18.895 -5.017 -0.374 1.00 92.31 187 ALA A C 1
ATOM 1416 O O . ALA A 1 187 ? 19.276 -6.101 -0.815 1.00 92.31 187 ALA A O 1
ATOM 1417 N N . ARG A 1 188 ? 19.664 -3.919 -0.444 1.00 91.62 188 ARG A N 1
ATOM 1418 C CA . ARG A 1 188 ? 21.025 -3.929 -1.010 1.00 91.62 188 ARG A CA 1
ATOM 1419 C C . ARG A 1 188 ? 21.974 -4.801 -0.196 1.00 91.62 188 ARG A C 1
ATOM 1421 O O . ARG A 1 188 ? 22.707 -5.595 -0.780 1.00 91.62 188 ARG A O 1
ATOM 1428 N N . SER A 1 189 ? 21.941 -4.686 1.132 1.00 92.44 189 SER A N 1
ATOM 1429 C CA . SER A 1 189 ? 22.749 -5.534 2.011 1.00 92.44 189 SER A CA 1
ATOM 1430 C C . SER A 1 189 ? 22.402 -7.013 1.834 1.00 92.44 189 SER A C 1
ATOM 1432 O O . SER A 1 189 ? 23.303 -7.829 1.666 1.00 92.44 189 SER A O 1
ATOM 1434 N N . ALA A 1 190 ? 21.115 -7.362 1.779 1.00 91.00 190 ALA A N 1
ATOM 1435 C CA . ALA A 1 190 ? 20.681 -8.737 1.542 1.00 91.00 190 ALA A CA 1
ATOM 1436 C C . ALA A 1 190 ? 21.127 -9.268 0.166 1.00 91.00 190 ALA A C 1
ATOM 1438 O O . ALA A 1 190 ? 21.641 -10.381 0.076 1.00 91.00 190 ALA A O 1
ATOM 1439 N N . ALA A 1 191 ? 20.993 -8.465 -0.894 1.00 87.62 191 ALA A N 1
ATOM 1440 C CA . ALA A 1 191 ? 21.428 -8.848 -2.236 1.00 87.62 191 ALA A CA 1
ATOM 1441 C C . ALA A 1 191 ? 22.944 -9.095 -2.303 1.00 87.62 191 ALA A C 1
ATOM 1443 O O . ALA A 1 191 ? 23.366 -10.100 -2.866 1.00 87.62 191 ALA A O 1
ATOM 1444 N N . SER A 1 192 ? 23.756 -8.246 -1.659 1.00 88.69 192 SER A N 1
ATOM 1445 C CA . SER A 1 192 ? 25.217 -8.425 -1.631 1.00 88.69 192 SER A CA 1
ATOM 1446 C C . SER A 1 192 ? 25.673 -9.717 -0.948 1.00 88.69 192 SER A C 1
ATOM 1448 O O . SER A 1 192 ? 26.742 -10.224 -1.265 1.00 88.69 192 SER A O 1
ATOM 1450 N N . LEU A 1 193 ? 24.862 -10.287 -0.046 1.00 82.38 193 LEU A N 1
ATOM 1451 C CA . LEU A 1 193 ? 25.164 -11.579 0.580 1.00 82.38 193 LEU A CA 1
ATOM 1452 C C . LEU A 1 193 ? 24.956 -12.761 -0.373 1.00 82.38 193 LEU A C 1
ATOM 1454 O O . LEU A 1 193 ? 25.510 -13.825 -0.135 1.00 82.38 193 LEU A O 1
ATOM 1458 N N . SER A 1 194 ? 24.152 -12.584 -1.425 1.00 68.50 194 SER A N 1
ATOM 1459 C CA . SER A 1 194 ? 23.887 -13.616 -2.437 1.00 68.50 194 SER A CA 1
ATOM 1460 C C . SER A 1 194 ? 24.885 -13.576 -3.602 1.00 68.50 194 SER A C 1
ATOM 1462 O O . SER A 1 194 ? 24.825 -14.429 -4.482 1.00 68.50 194 SER A O 1
ATOM 1464 N N . GLU A 1 195 ? 25.773 -12.576 -3.624 1.00 60.62 195 GLU A N 1
ATOM 1465 C CA . GLU A 1 195 ? 26.891 -12.456 -4.571 1.00 60.62 195 GLU A CA 1
ATOM 1466 C C . GLU A 1 195 ? 28.221 -12.997 -3.991 1.00 60.62 195 GLU A C 1
ATOM 1468 O O . GLU A 1 195 ? 29.253 -12.908 -4.657 1.00 60.62 195 GLU A O 1
ATOM 1473 N N . LEU A 1 196 ? 28.195 -13.552 -2.768 1.00 47.59 196 LEU A N 1
ATOM 1474 C CA . LEU A 1 196 ? 29.290 -14.307 -2.137 1.00 47.59 196 LEU A CA 1
ATOM 1475 C C . LEU A 1 196 ? 29.231 -15.790 -2.525 1.00 47.59 196 LEU A C 1
ATOM 1477 O O . LEU A 1 196 ? 30.321 -16.370 -2.732 1.00 47.59 196 LEU A O 1
#

Foldseek 3Di:
DQPLCVLVVCCVPPNWDFDDDDPNDTDISLRLLLLLQLLLVLCVVLVDAAAAEEEEEEDDDSVVSSNLSSCSQNNHAYEYDHLPDALVLLLVSCQVSLHQEYEYAPVRCVSPVVCDVVRPSHQAYEHDHDADPDRHHHSCVSSVPGGSDGHGDDDDQQGFHYWYWDCDPPHHTDTDTAGNVNVVVVVVVVVVVVVD

Nearest PDB structures (foldseek):
  4wv3-assembly2_B  TM=9.512E-01  e=5.352E-16  Stigmatella aurantiaca
  3b7w-assembly1_A  TM=8.912E-01  e=3.294E-16  Homo sapiens
  3day-assembly1_A  TM=8.826E-01  e=2.924E-15  Homo sapiens
  8r2q-assembly1_A  TM=9.172E-01  e=2.930E-14  Mycobacterium tuberculosis H37Rv
  3gpc-assembly1_A  TM=8.784E-01  e=9.257E-15  Homo sapiens

Radius of gyration: 16.51 Å; Cα contacts (8 Å, |Δi|>4): 382; chains: 1; bounding box: 52×34×47 Å

pLDDT: mean 93.85, std 8.66, range [47.59, 98.88]